Protein AF-A0A1F3BJV4-F1 (afdb_monomer)

Foldseek 3Di:
DDDDDDDDDDDDDDDPPPPPPPCPPPQDWDPDFFAKEKEAEAPQQKWKDKPNHTPGGHIDIHGLGGQADWIWIWTDDPQWDIWIDIDGSVVRGPYYHYTYTQGHPLPPPDDDTLLQLQSLLVSLVVCLVVVVLVSSLVSLVSSCVNCVLRLSSLQSNLSSCVSVVVLVSSLVSLVSSCVSCVPDPCNVVSVVSNVVSVVVVVDDDPDD

Nearest PDB structures (foldseek):
  1na0-assembly2_B  TM=8.981E-01  e=1.367E-04  unidentified
  2vyi-assembly2_B  TM=8.873E-01  e=4.953E-04  Homo sapiens
  6i57-assembly1_A  TM=8.629E-01  e=2.511E-03  Homo sapiens
  6fd7-assembly1_A  TM=8.733E-01  e=2.970E-03  Homo sapiens
  4gco-assembly1_A  TM=7.701E-01  e=3.321E-03  Caenorhabditis elegans

Mean predicted aligned error: 10.48 Å

Solvent-accessible surface area (backbone atoms only — not comparable to full-atom values): 11747 Å² total; per-residue (Å²): 133,87,83,91,89,86,82,89,84,82,92,77,81,86,79,82,78,78,77,79,74,76,78,70,71,79,77,67,63,65,95,63,81,58,39,43,25,43,36,44,42,39,56,49,79,24,38,31,24,50,75,82,46,76,75,44,56,41,71,44,77,45,76,38,64,42,37,80,45,71,48,39,41,36,36,42,42,93,69,35,47,69,32,75,52,71,48,39,21,62,78,38,53,73,37,78,47,69,43,42,47,45,51,67,91,53,62,90,86,63,85,62,55,73,76,35,19,68,57,29,14,52,51,13,42,53,29,40,77,70,67,40,30,73,57,10,29,56,31,8,47,46,4,33,76,60,24,71,83,39,36,60,8,27,42,34,28,13,50,16,27,41,78,69,66,38,49,73,58,13,42,52,27,39,52,51,18,50,65,67,36,74,82,44,92,58,41,70,60,53,51,51,52,40,52,54,56,48,56,64,66,71,62,75,73,99,66,133

Secondary structure (DSSP, 8-state):
------------------------------SSSPPEEEEEEESTTSEEEETTEEEEES-EEEE---SSSEEEEEEE-TTEE-EEEEEEHHHHTT-EEEEEPEETTS-TT----TT-HHHHHHHHHHHHHTT-HHHHHHHHHHHHHH-TT-HHHHHHHHHHHHHTT-HHHHHHHHHHHHHH-TT-TTHHHHHHHHHHHHHHHH------

Sequence (208 aa):
MQSVPRRGLLRTAALGVTCAVACAAPKETWRGAPPEVLVDVLPRIAELSVDGAPLGSGPHTVPVPDPAHVYVFRAAAPGFAPGERSANGASLAGTRLGLVLRPTGFGDARRLDLDDGAGLAAAAALLARTGHHLTALEYAERAVEVGPEVPLGHRVLGEAAHALGRRKRAIQEYSTYLQLAPDAPDRSVVQRRVEELRGDLTIPGVGQ

pLDDT: mean 85.04, std 19.36, range [31.02, 98.56]

Radius of gyration: 31.69 Å; Cα contacts (8 Å, |Δi|>4): 351; chains: 1; bounding box: 84×30×138 Å

Structure (mmCIF, N/CA/C/O backbone):
data_AF-A0A1F3BJV4-F1
#
_entry.id   AF-A0A1F3BJV4-F1
#
loop_
_atom_site.group_PDB
_atom_site.id
_atom_site.type_symbol
_atom_site.label_atom_id
_atom_site.label_alt_id
_atom_site.label_comp_id
_atom_site.label_asym_id
_atom_site.label_entity_id
_atom_site.label_seq_id
_atom_site.pdbx_PDB_ins_code
_atom_site.Cartn_x
_atom_site.Cartn_y
_atom_site.Cartn_z
_atom_site.occupancy
_atom_site.B_iso_or_equiv
_atom_site.auth_seq_id
_atom_site.auth_comp_id
_atom_site.auth_asym_id
_atom_site.auth_atom_id
_atom_site.pdbx_PDB_model_num
ATOM 1 N N . MET A 1 1 ? 58.292 -0.091 -96.593 1.00 41.91 1 MET A N 1
ATOM 2 C CA . MET A 1 1 ? 58.610 0.719 -95.394 1.00 41.91 1 MET A CA 1
ATOM 3 C C . MET A 1 1 ? 57.920 0.034 -94.213 1.00 41.91 1 MET A C 1
ATOM 5 O O . MET A 1 1 ? 56.705 0.078 -94.163 1.00 41.91 1 MET A O 1
ATOM 9 N N . GLN A 1 2 ? 58.536 -0.914 -93.485 1.00 31.48 2 GLN A N 1
ATOM 10 C CA . GLN A 1 2 ? 59.455 -0.719 -92.333 1.00 31.48 2 GLN A CA 1
ATOM 11 C C . GLN A 1 2 ? 58.983 0.447 -91.428 1.00 31.48 2 GLN A C 1
ATOM 13 O O . GLN A 1 2 ? 58.818 1.534 -91.962 1.00 31.48 2 GLN A O 1
ATOM 18 N N . SER A 1 3 ? 58.736 0.351 -90.112 1.00 31.02 3 SER A N 1
ATOM 19 C CA . SER A 1 3 ? 59.129 -0.611 -89.068 1.00 31.02 3 SER A CA 1
ATOM 20 C C . SER A 1 3 ? 58.395 -0.308 -87.725 1.00 31.02 3 SER A C 1
ATOM 22 O O . SER A 1 3 ? 58.302 0.844 -87.327 1.00 31.02 3 SER A O 1
ATOM 24 N N . VAL A 1 4 ? 57.969 -1.378 -87.024 1.00 41.06 4 VAL A N 1
ATOM 25 C CA . VAL A 1 4 ? 58.117 -1.680 -85.565 1.00 41.06 4 VAL A CA 1
ATOM 26 C C . VAL A 1 4 ? 57.263 -0.942 -84.484 1.00 41.06 4 VAL A C 1
ATOM 28 O O . VAL A 1 4 ? 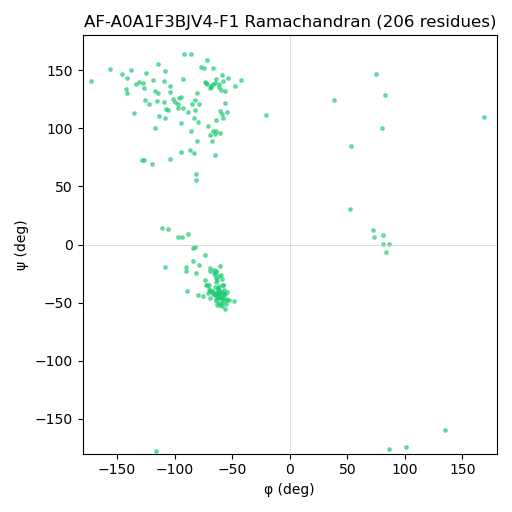56.912 0.220 -84.642 1.00 41.06 4 VAL A O 1
ATOM 31 N N . PRO A 1 5 ? 56.897 -1.639 -83.369 1.00 56.28 5 PRO A N 1
ATOM 32 C CA . PRO A 1 5 ? 55.657 -1.464 -82.596 1.00 56.28 5 PRO A CA 1
ATOM 33 C C . PRO A 1 5 ? 55.872 -0.984 -81.143 1.00 56.28 5 PRO A C 1
ATOM 35 O O . PRO A 1 5 ? 57.010 -0.858 -80.689 1.00 56.28 5 PRO A O 1
ATOM 38 N N . ARG A 1 6 ? 54.794 -0.838 -80.346 1.00 35.91 6 ARG A N 1
ATOM 39 C CA . ARG A 1 6 ? 54.892 -0.804 -78.872 1.00 35.91 6 ARG A CA 1
ATOM 40 C C . ARG A 1 6 ? 53.759 -1.534 -78.130 1.00 35.91 6 ARG A C 1
ATOM 42 O O . ARG A 1 6 ? 52.577 -1.366 -78.390 1.00 35.91 6 ARG A O 1
ATOM 49 N N . ARG A 1 7 ? 54.254 -2.360 -77.207 1.00 34.12 7 ARG A N 1
ATOM 50 C CA . ARG A 1 7 ? 53.690 -3.240 -76.175 1.00 34.12 7 ARG A CA 1
ATOM 51 C C . ARG A 1 7 ? 52.508 -2.694 -75.352 1.00 34.12 7 ARG A C 1
ATOM 53 O O . ARG A 1 7 ? 52.600 -1.592 -74.835 1.00 34.12 7 ARG A O 1
ATOM 60 N N . GLY A 1 8 ? 51.559 -3.598 -75.077 1.00 32.59 8 GLY A N 1
ATOM 61 C CA . GLY A 1 8 ? 51.240 -4.094 -73.726 1.00 32.59 8 GLY A CA 1
ATOM 62 C C . GLY A 1 8 ? 50.311 -3.261 -72.835 1.00 32.59 8 GLY A C 1
ATOM 63 O O . GLY A 1 8 ? 50.573 -2.095 -72.603 1.00 32.59 8 GLY A O 1
ATOM 64 N N . LEU A 1 9 ? 49.276 -3.910 -72.289 1.00 38.03 9 LEU A N 1
ATOM 65 C CA . LEU A 1 9 ? 48.929 -4.030 -70.855 1.00 38.03 9 LEU A CA 1
ATOM 66 C C . LEU A 1 9 ? 47.505 -4.631 -70.765 1.00 38.03 9 LEU A C 1
ATOM 68 O O . LEU A 1 9 ? 46.564 -4.117 -71.351 1.00 38.03 9 LEU A O 1
ATOM 72 N N . LEU A 1 10 ? 47.387 -5.884 -70.316 1.00 34.03 10 LEU A N 1
ATOM 73 C CA . LEU A 1 10 ? 47.071 -6.302 -68.938 1.00 34.03 10 LEU A CA 1
ATOM 74 C C . LEU A 1 10 ? 45.567 -6.231 -68.617 1.00 34.03 10 LEU A C 1
ATOM 76 O O . LEU A 1 10 ? 45.007 -5.189 -68.301 1.00 34.03 10 LEU A O 1
ATOM 80 N N . ARG A 1 11 ? 44.947 -7.417 -68.685 1.00 38.50 11 ARG A N 1
ATOM 81 C CA . ARG A 1 11 ? 43.640 -7.751 -68.115 1.00 38.50 11 ARG A CA 1
ATOM 82 C C . ARG A 1 11 ? 43.704 -7.554 -66.599 1.00 38.50 11 ARG A C 1
ATOM 84 O O . ARG A 1 11 ? 44.417 -8.298 -65.930 1.00 38.50 11 ARG A O 1
ATOM 91 N N . THR A 1 12 ? 42.955 -6.601 -66.060 1.00 42.16 12 THR A N 1
ATOM 92 C CA . THR A 1 12 ? 42.700 -6.501 -64.620 1.00 42.16 12 THR A CA 1
ATOM 93 C C . THR A 1 12 ? 41.315 -7.053 -64.310 1.00 42.16 12 THR A C 1
ATOM 95 O O . THR A 1 12 ? 40.311 -6.696 -64.923 1.00 42.16 12 THR A O 1
ATOM 98 N N . ALA A 1 13 ? 41.307 -8.013 -63.390 1.00 38.19 13 ALA A N 1
ATOM 99 C CA . ALA A 1 13 ? 40.133 -8.686 -62.872 1.00 38.19 13 ALA A CA 1
ATOM 100 C C . ALA A 1 13 ? 39.281 -7.719 -62.039 1.00 38.19 13 ALA A C 1
ATOM 102 O O . ALA A 1 13 ? 39.798 -6.982 -61.200 1.00 38.19 13 ALA A O 1
ATOM 103 N N . ALA A 1 14 ? 37.969 -7.761 -62.259 1.00 42.06 14 ALA A N 1
ATOM 104 C CA . ALA A 1 14 ? 36.986 -7.104 -61.416 1.00 42.06 14 ALA A CA 1
ATOM 105 C C . ALA A 1 14 ? 36.899 -7.842 -60.069 1.00 42.06 14 ALA A C 1
ATOM 107 O O . ALA A 1 14 ? 36.277 -8.897 -59.968 1.00 42.06 14 ALA A O 1
ATOM 108 N N . LEU A 1 15 ? 37.529 -7.288 -59.032 1.00 39.69 15 LEU A N 1
ATOM 109 C CA .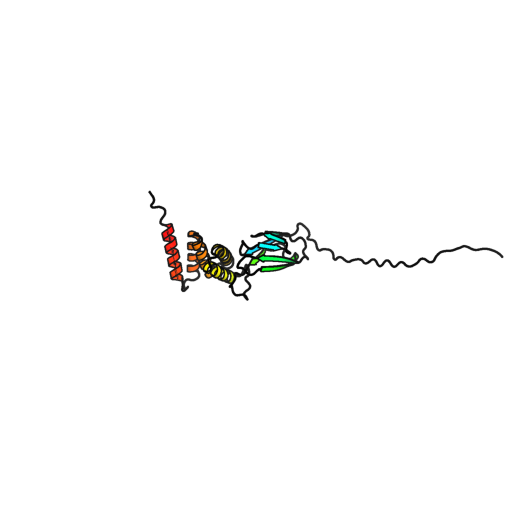 LEU A 1 15 ? 37.192 -7.602 -57.646 1.00 39.69 15 LEU A CA 1
ATOM 110 C C . LEU A 1 15 ? 36.038 -6.689 -57.232 1.00 39.69 15 LEU A C 1
ATOM 112 O O . LEU A 1 15 ? 36.230 -5.522 -56.896 1.00 39.69 15 LEU A O 1
ATOM 116 N N . GLY A 1 16 ? 34.824 -7.233 -57.297 1.00 41.09 16 GLY A N 1
ATOM 117 C CA . GLY A 1 16 ? 33.652 -6.640 -56.670 1.00 41.09 16 GLY A CA 1
ATOM 118 C C . GLY A 1 16 ? 33.814 -6.682 -55.156 1.00 41.09 16 GLY A C 1
ATOM 119 O O . GLY A 1 16 ? 33.552 -7.702 -54.526 1.00 41.09 16 GLY A O 1
ATOM 120 N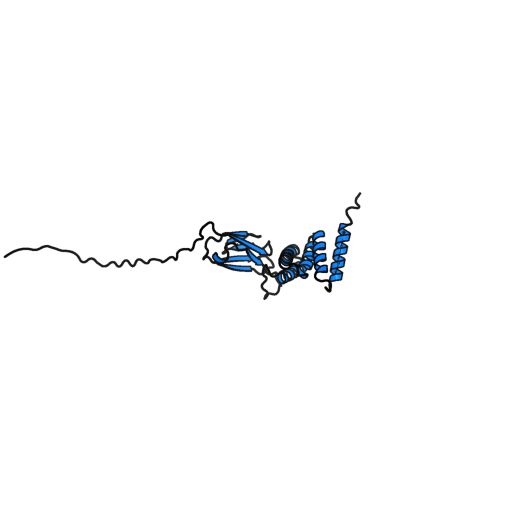 N . VAL A 1 17 ? 34.251 -5.570 -54.571 1.00 45.75 17 VAL A N 1
ATOM 121 C CA . VAL A 1 17 ? 34.122 -5.331 -53.134 1.00 45.75 17 VAL A CA 1
ATOM 122 C C . VAL A 1 17 ? 32.694 -4.847 -52.904 1.00 45.75 17 VAL A C 1
ATOM 124 O O . VAL A 1 17 ? 32.402 -3.655 -52.973 1.00 45.75 17 VAL A O 1
ATOM 127 N N . THR A 1 18 ? 31.769 -5.777 -52.673 1.00 45.34 18 THR A N 1
ATOM 128 C CA . THR A 1 18 ? 30.481 -5.441 -52.063 1.00 45.34 18 THR A CA 1
ATOM 129 C C . THR A 1 18 ? 30.753 -5.059 -50.617 1.00 45.34 18 THR A C 1
ATOM 131 O O . THR A 1 18 ? 30.867 -5.911 -49.738 1.00 45.34 18 THR A O 1
ATOM 134 N N . CYS A 1 19 ? 30.919 -3.759 -50.393 1.00 35.72 19 CYS A N 1
ATOM 135 C CA . CYS A 1 19 ? 30.940 -3.165 -49.070 1.00 35.72 19 CYS A CA 1
ATOM 136 C C . CYS A 1 19 ? 29.546 -3.378 -48.464 1.00 35.72 19 CYS A C 1
ATOM 138 O O . CYS A 1 19 ? 28.600 -2.666 -48.800 1.00 35.72 19 CYS A O 1
ATOM 140 N N . ALA A 1 20 ? 29.393 -4.411 -47.635 1.00 44.31 20 ALA A N 1
ATOM 141 C CA . ALA A 1 20 ? 28.226 -4.557 -46.784 1.00 44.31 20 ALA A CA 1
ATOM 142 C C . ALA A 1 20 ? 28.289 -3.429 -45.750 1.00 44.31 20 ALA A C 1
ATOM 144 O O . ALA A 1 20 ? 28.895 -3.567 -44.689 1.00 44.31 20 ALA A O 1
ATOM 145 N N . VAL A 1 21 ? 27.712 -2.277 -46.094 1.00 47.53 21 VAL A N 1
ATOM 146 C CA . VAL A 1 21 ? 27.399 -1.239 -45.119 1.00 47.53 21 VAL A CA 1
ATOM 147 C C . VAL A 1 21 ? 26.348 -1.858 -44.212 1.00 47.53 21 VAL A C 1
ATOM 149 O O . VAL A 1 21 ? 25.164 -1.901 -44.538 1.00 47.53 21 VAL A O 1
ATOM 152 N N . ALA A 1 22 ? 26.799 -2.421 -43.095 1.00 43.16 22 ALA A N 1
ATOM 153 C CA . ALA A 1 22 ? 25.932 -2.694 -41.972 1.00 43.16 22 ALA A CA 1
ATOM 154 C C . ALA A 1 22 ? 25.382 -1.334 -41.534 1.00 43.16 22 ALA A C 1
ATOM 156 O O . ALA A 1 22 ? 26.049 -0.579 -40.828 1.00 43.16 22 ALA A O 1
ATOM 157 N N . CYS A 1 23 ? 24.189 -0.992 -42.020 1.00 37.22 23 CYS A N 1
ATOM 158 C CA . CYS A 1 23 ? 23.388 0.100 -41.494 1.00 37.22 23 CYS A CA 1
ATOM 159 C C . CYS A 1 23 ? 22.998 -0.273 -40.060 1.00 37.22 23 CYS A C 1
ATOM 161 O O . CYS A 1 23 ? 21.885 -0.722 -39.802 1.00 37.22 23 CYS A O 1
ATOM 163 N N . ALA A 1 24 ? 23.931 -0.137 -39.119 1.00 48.53 24 ALA A N 1
ATOM 164 C CA . ALA A 1 24 ? 23.573 0.015 -37.727 1.00 48.53 24 ALA A CA 1
ATOM 165 C C . ALA A 1 24 ? 22.811 1.340 -37.660 1.00 48.53 24 ALA A C 1
ATOM 167 O O . ALA A 1 24 ? 23.397 2.403 -37.873 1.00 48.53 24 ALA A O 1
ATOM 168 N N . ALA A 1 25 ? 21.491 1.261 -37.477 1.00 51.03 25 ALA A N 1
ATOM 169 C CA . ALA A 1 25 ? 20.671 2.436 -37.231 1.00 51.03 25 ALA A CA 1
ATOM 170 C C . ALA A 1 25 ? 21.352 3.276 -36.134 1.00 51.03 25 ALA A C 1
ATOM 172 O O . ALA A 1 25 ? 21.878 2.694 -35.177 1.00 51.03 25 ALA A O 1
ATOM 173 N N . PRO A 1 26 ? 21.420 4.611 -36.280 1.00 52.34 26 PRO A N 1
ATOM 174 C CA . PRO A 1 26 ? 22.042 5.444 -35.265 1.00 52.34 26 PRO A CA 1
ATOM 175 C C . PRO A 1 26 ? 21.332 5.163 -33.941 1.00 52.34 26 PRO A C 1
ATOM 177 O O . PRO A 1 26 ? 20.112 5.289 -33.865 1.00 52.34 26 PRO A O 1
ATOM 180 N N . LYS A 1 27 ? 22.088 4.727 -32.924 1.00 59.44 27 LYS A N 1
ATOM 181 C CA . LYS A 1 27 ? 21.557 4.604 -31.566 1.00 59.44 27 LYS A CA 1
ATOM 182 C C . LYS A 1 27 ? 21.062 5.993 -31.193 1.00 59.44 27 LYS A C 1
ATOM 184 O O . LYS A 1 27 ? 21.872 6.912 -31.083 1.00 59.44 27 LYS A O 1
ATOM 189 N N . GLU A 1 28 ? 19.750 6.170 -31.113 1.00 61.91 28 GLU A N 1
ATOM 190 C CA . GLU A 1 28 ? 19.178 7.411 -30.617 1.00 61.91 28 GLU A CA 1
ATOM 191 C C . GLU A 1 28 ? 19.708 7.590 -29.198 1.00 61.91 28 GLU A C 1
ATOM 193 O O . GLU A 1 28 ? 19.451 6.778 -28.322 1.00 61.91 28 GLU A O 1
ATOM 198 N N . THR A 1 29 ? 20.543 8.598 -28.986 1.00 70.50 29 THR A N 1
ATOM 199 C CA . THR A 1 29 ? 21.100 8.911 -27.671 1.00 70.50 29 THR A CA 1
ATOM 200 C C . THR A 1 29 ? 20.465 10.193 -27.170 1.00 70.50 29 THR A C 1
ATOM 202 O O . THR A 1 29 ? 20.280 11.141 -27.941 1.00 70.50 29 THR A O 1
ATOM 205 N N . TRP A 1 30 ? 20.167 10.254 -25.874 1.00 74.62 30 TRP A N 1
ATOM 206 C CA . TRP A 1 30 ? 19.679 11.474 -25.237 1.00 74.62 30 TRP A CA 1
ATOM 207 C C . TRP A 1 30 ? 20.617 12.661 -25.490 1.00 74.62 30 TRP A C 1
ATOM 209 O O . TRP A 1 30 ? 21.842 12.523 -25.497 1.00 74.62 30 TRP A O 1
ATOM 219 N N . ARG A 1 31 ? 20.049 13.859 -25.668 1.00 75.75 31 ARG A N 1
ATOM 220 C CA . ARG A 1 31 ? 20.832 15.103 -25.712 1.00 75.75 31 ARG A CA 1
ATOM 221 C C . ARG A 1 31 ? 21.101 15.576 -24.280 1.00 75.75 31 ARG A C 1
ATOM 223 O O . ARG A 1 31 ? 20.413 16.467 -23.799 1.00 75.75 31 ARG A O 1
ATOM 230 N N . GLY A 1 32 ? 22.068 14.968 -23.594 1.00 78.75 32 GLY A N 1
ATOM 231 C CA . GLY A 1 32 ? 22.465 15.359 -22.234 1.00 78.75 32 GLY A CA 1
ATOM 232 C C . GLY A 1 32 ? 22.640 14.177 -21.284 1.00 7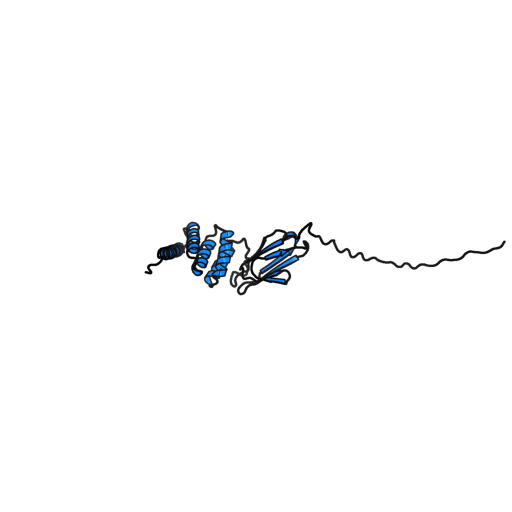8.75 32 GLY A C 1
ATOM 233 O O . GLY A 1 32 ? 22.842 13.048 -21.728 1.00 78.75 32 GLY A O 1
ATOM 234 N N . ALA A 1 33 ? 22.586 14.449 -19.976 1.00 77.81 33 ALA A N 1
ATOM 235 C CA . ALA A 1 33 ? 22.593 13.397 -18.963 1.00 77.81 33 ALA A CA 1
ATOM 236 C C . ALA A 1 33 ? 21.411 12.435 -19.196 1.00 77.81 33 ALA A C 1
ATOM 238 O O . ALA A 1 33 ? 20.326 12.895 -19.570 1.00 77.81 33 ALA A O 1
ATOM 239 N N . PRO A 1 34 ? 21.612 11.119 -19.012 1.00 80.00 34 PRO A N 1
ATOM 240 C CA . PRO A 1 34 ? 20.542 10.154 -19.201 1.00 80.00 34 PRO A CA 1
ATOM 241 C C . PRO A 1 34 ? 19.409 10.458 -18.212 1.00 80.00 34 PRO A C 1
ATOM 243 O O . PRO A 1 34 ? 19.686 10.738 -17.044 1.00 80.00 34 PRO A O 1
ATOM 246 N N . PRO A 1 35 ? 18.145 10.433 -18.658 1.00 87.06 35 PRO A N 1
ATOM 247 C CA . PRO A 1 35 ? 17.028 10.641 -17.766 1.00 87.06 35 PRO A CA 1
ATOM 248 C C . PRO A 1 35 ? 16.931 9.482 -16.781 1.00 87.06 35 PRO A C 1
ATOM 250 O O . PRO A 1 35 ? 17.307 8.341 -17.068 1.00 87.06 35 PRO A O 1
ATOM 253 N N . GLU A 1 36 ? 16.387 9.795 -15.619 1.00 89.94 36 GLU A N 1
ATOM 254 C CA . GLU A 1 36 ? 16.163 8.836 -14.554 1.00 89.94 36 GLU A CA 1
ATOM 255 C C . GLU A 1 36 ? 14.665 8.550 -14.424 1.00 89.94 36 GLU A C 1
ATOM 257 O O . GLU A 1 36 ? 13.821 9.410 -14.704 1.00 89.94 36 GLU A O 1
ATOM 262 N N . VAL A 1 37 ? 14.341 7.328 -14.007 1.00 93.25 37 VAL A N 1
ATOM 263 C CA . VAL A 1 37 ? 12.994 6.921 -13.605 1.00 93.25 37 VAL A CA 1
ATOM 264 C C . VAL A 1 37 ? 13.011 6.581 -12.120 1.00 93.25 37 VAL A C 1
ATOM 266 O O . VAL A 1 37 ? 13.865 5.820 -11.662 1.00 93.25 37 VAL A O 1
ATOM 269 N N . LEU A 1 38 ? 12.066 7.137 -11.361 1.00 92.19 38 LEU A N 1
ATOM 270 C CA . LEU A 1 38 ? 11.838 6.720 -9.979 1.00 92.19 38 LEU A CA 1
ATOM 271 C C . LEU A 1 38 ? 10.916 5.503 -9.990 1.00 92.19 38 LEU A C 1
ATOM 273 O O . LEU A 1 38 ? 9.792 5.586 -10.483 1.00 92.19 38 LEU A O 1
ATOM 277 N N . VAL A 1 39 ? 11.380 4.386 -9.445 1.00 93.50 39 VAL A N 1
ATOM 278 C CA . VAL A 1 39 ? 10.610 3.148 -9.345 1.00 93.50 39 VAL A CA 1
ATOM 279 C C . VAL A 1 39 ? 10.174 2.952 -7.903 1.00 93.50 39 VAL A C 1
ATOM 281 O O . VAL A 1 39 ? 11.007 2.748 -7.021 1.00 93.50 39 VAL A O 1
ATOM 284 N N . ASP A 1 40 ? 8.865 2.974 -7.672 1.00 92.31 40 ASP A N 1
ATOM 285 C CA . ASP A 1 40 ? 8.270 2.634 -6.386 1.00 92.31 40 ASP A CA 1
ATOM 286 C C . ASP A 1 40 ? 7.642 1.256 -6.439 1.00 92.31 40 ASP A C 1
ATOM 288 O O . ASP A 1 40 ? 6.837 0.939 -7.322 1.00 92.31 40 ASP A O 1
ATOM 292 N N . VAL A 1 41 ? 7.983 0.457 -5.437 1.00 94.81 41 VAL A N 1
ATOM 293 C CA . VAL A 1 41 ? 7.481 -0.899 -5.289 1.00 94.81 41 VAL A CA 1
ATOM 294 C C . VAL A 1 41 ? 6.678 -1.002 -4.001 1.00 94.81 41 VAL A C 1
ATOM 296 O O . VAL A 1 41 ? 7.115 -0.559 -2.937 1.00 94.81 41 VAL A O 1
ATOM 299 N N . LEU A 1 42 ? 5.489 -1.588 -4.107 1.00 94.56 42 LEU A N 1
ATOM 300 C CA . LEU A 1 42 ? 4.594 -1.845 -2.989 1.00 94.56 42 LEU A CA 1
ATOM 301 C C . LEU A 1 42 ? 4.300 -3.357 -2.934 1.00 94.56 42 LEU A C 1
ATOM 303 O O . LEU A 1 42 ? 3.770 -3.895 -3.902 1.00 94.56 42 LEU A O 1
ATOM 307 N N . PRO A 1 43 ? 4.606 -4.074 -1.838 1.00 95.81 43 PRO A N 1
ATOM 308 C CA . PRO A 1 43 ? 5.170 -3.567 -0.587 1.00 95.81 43 PRO A CA 1
ATOM 309 C C . PRO A 1 43 ? 6.637 -3.143 -0.714 1.00 95.81 43 PRO A C 1
ATOM 311 O O . PRO A 1 43 ? 7.352 -3.641 -1.579 1.00 95.81 43 PRO A O 1
ATOM 314 N N . ARG A 1 44 ? 7.115 -2.294 0.204 1.00 93.81 44 ARG A N 1
ATOM 315 C CA . ARG A 1 44 ? 8.506 -1.797 0.187 1.00 93.81 44 ARG A CA 1
ATOM 316 C C . ARG A 1 44 ? 9.549 -2.890 0.400 1.00 93.81 44 ARG A C 1
ATOM 318 O O . ARG A 1 44 ? 10.691 -2.720 -0.003 1.00 93.81 44 ARG A O 1
ATOM 325 N N . ILE A 1 45 ? 9.157 -4.005 1.014 1.00 93.50 45 ILE A N 1
ATOM 326 C CA . ILE A 1 45 ? 10.016 -5.183 1.211 1.00 93.50 45 ILE A CA 1
ATOM 327 C C . ILE A 1 45 ? 10.251 -5.988 -0.074 1.00 93.50 45 ILE A C 1
ATOM 329 O O . ILE A 1 45 ? 11.013 -6.947 -0.048 1.00 93.50 45 ILE A O 1
ATOM 333 N N . ALA A 1 46 ? 9.546 -5.677 -1.163 1.00 95.88 46 ALA A N 1
ATOM 334 C CA . ALA A 1 46 ? 9.697 -6.410 -2.407 1.00 95.88 46 ALA A CA 1
ATOM 335 C C . ALA A 1 46 ? 11.058 -6.130 -3.044 1.00 95.88 46 ALA A C 1
ATOM 337 O O . ALA A 1 46 ? 11.479 -4.981 -3.153 1.00 95.88 46 ALA A O 1
ATOM 338 N N . GLU A 1 47 ? 11.712 -7.194 -3.492 1.00 96.69 47 GLU A N 1
ATOM 339 C CA . GLU A 1 47 ? 12.995 -7.132 -4.179 1.00 96.69 47 GLU A CA 1
ATOM 340 C C . GLU A 1 47 ? 12.773 -6.725 -5.635 1.00 96.69 47 GLU A C 1
ATOM 342 O O . GLU A 1 47 ? 12.049 -7.406 -6.371 1.00 96.69 47 GLU A O 1
ATOM 347 N N . LEU A 1 48 ? 13.388 -5.613 -6.040 1.00 97.00 48 LEU A N 1
ATOM 348 C CA . LEU A 1 48 ? 13.340 -5.085 -7.397 1.00 97.00 48 LEU A CA 1
ATOM 349 C C . LEU A 1 48 ? 14.518 -5.609 -8.221 1.00 97.00 48 LEU A C 1
ATOM 351 O O . LEU A 1 48 ? 15.656 -5.686 -7.755 1.00 97.00 48 LEU A O 1
ATOM 355 N N . SER A 1 49 ? 14.257 -5.899 -9.490 1.00 96.50 49 SER A N 1
ATOM 356 C CA . SER A 1 49 ? 15.281 -6.133 -10.503 1.00 96.50 49 SER A CA 1
ATOM 357 C C . SER A 1 49 ? 14.916 -5.455 -11.819 1.00 96.50 49 SER A C 1
ATOM 359 O O . SER A 1 49 ? 13.735 -5.300 -12.141 1.00 96.50 49 SER A O 1
ATOM 361 N N . VAL A 1 50 ? 15.937 -5.057 -12.576 1.00 96.19 50 VAL A N 1
ATOM 362 C CA . VAL A 1 50 ? 15.805 -4.457 -13.909 1.00 96.19 50 VAL A CA 1
ATOM 363 C C . VAL A 1 50 ? 16.654 -5.258 -14.878 1.00 96.19 50 VAL A C 1
ATOM 365 O O . VAL A 1 50 ? 17.833 -5.485 -14.621 1.00 96.19 50 VAL A O 1
ATOM 368 N N . ASP A 1 51 ? 16.041 -5.753 -15.951 1.00 95.44 51 ASP A N 1
ATOM 369 C CA . ASP A 1 51 ? 16.685 -6.626 -16.944 1.00 95.44 51 ASP A CA 1
ATOM 370 C C . ASP A 1 51 ? 17.379 -7.851 -16.315 1.00 95.44 51 ASP A C 1
ATOM 372 O O . ASP A 1 51 ? 18.386 -8.362 -16.800 1.00 95.44 51 ASP A O 1
ATOM 376 N N . GLY A 1 52 ? 16.829 -8.328 -15.193 1.00 92.94 52 GLY A N 1
ATOM 377 C CA . GLY A 1 52 ? 17.363 -9.445 -14.413 1.00 92.94 52 GLY A CA 1
ATOM 378 C C . GLY A 1 52 ? 18.475 -9.079 -13.424 1.00 92.94 52 GLY A C 1
ATOM 379 O O . GLY A 1 52 ? 18.846 -9.929 -12.617 1.00 92.94 52 GLY A O 1
ATOM 380 N N . ALA A 1 53 ? 18.978 -7.841 -13.423 1.00 94.50 53 ALA A N 1
ATOM 381 C CA . ALA A 1 53 ? 19.935 -7.368 -12.426 1.00 94.50 53 ALA A CA 1
ATOM 382 C C . ALA A 1 53 ? 19.202 -6.920 -11.144 1.00 94.50 53 ALA A C 1
ATOM 384 O O . ALA A 1 53 ? 18.306 -6.076 -11.231 1.00 94.50 53 ALA A O 1
ATOM 385 N N . PRO A 1 54 ? 19.539 -7.460 -9.957 1.00 95.12 54 PRO A N 1
ATOM 386 C CA . PRO A 1 54 ? 18.894 -7.073 -8.706 1.00 95.12 54 PRO A CA 1
ATOM 387 C C . PRO A 1 54 ? 19.322 -5.666 -8.269 1.00 95.12 54 PRO A C 1
ATOM 389 O O . PRO A 1 54 ? 20.503 -5.326 -8.327 1.00 95.12 54 PRO A O 1
ATOM 392 N N . LEU A 1 55 ? 18.361 -4.871 -7.797 1.00 93.81 55 LEU A N 1
ATOM 393 C CA . LEU A 1 55 ? 18.578 -3.538 -7.222 1.00 93.81 55 LEU A CA 1
ATOM 394 C C . LEU A 1 55 ? 18.364 -3.507 -5.702 1.00 93.81 55 LEU A C 1
ATOM 396 O O . LEU A 1 55 ? 18.876 -2.615 -5.031 1.00 93.81 55 LEU A O 1
ATOM 400 N N . GLY A 1 56 ? 17.662 -4.498 -5.148 1.00 91.88 56 GLY A N 1
ATOM 401 C CA . GLY A 1 56 ? 17.305 -4.556 -3.731 1.00 91.88 56 GLY A CA 1
ATOM 402 C C . GLY A 1 56 ? 15.859 -4.129 -3.476 1.00 91.88 56 GLY A C 1
ATOM 403 O O . GLY A 1 56 ? 15.095 -3.865 -4.406 1.00 91.88 56 GLY A O 1
ATOM 404 N N . SER A 1 57 ? 15.483 -4.029 -2.204 1.00 90.75 57 SER A N 1
ATOM 405 C CA . SER A 1 57 ? 14.165 -3.553 -1.773 1.00 90.75 57 SER A CA 1
ATOM 406 C C . SER A 1 57 ? 14.085 -2.027 -1.649 1.00 90.75 57 SER A C 1
ATOM 408 O O . SER A 1 57 ? 15.100 -1.329 -1.607 1.00 90.75 57 SER A O 1
ATOM 410 N N . GLY A 1 58 ? 12.858 -1.503 -1.597 1.00 85.31 58 GLY A N 1
ATOM 411 C CA . GLY A 1 58 ? 12.575 -0.071 -1.498 1.00 85.31 58 GLY A CA 1
ATOM 412 C C . GLY A 1 58 ? 12.527 0.669 -2.844 1.00 85.31 58 GLY A C 1
ATOM 413 O O . GLY A 1 58 ? 12.576 0.047 -3.905 1.00 85.31 58 GLY A O 1
ATOM 414 N N . PRO A 1 59 ? 12.358 2.003 -2.810 1.00 87.62 59 PRO A N 1
ATOM 415 C CA . PRO A 1 59 ? 12.336 2.823 -4.013 1.00 87.62 59 PRO A CA 1
ATOM 416 C C . PRO A 1 59 ? 13.741 2.973 -4.604 1.00 87.62 59 PRO A C 1
ATOM 418 O O . PRO A 1 59 ? 14.706 3.192 -3.871 1.00 87.62 59 PRO A O 1
ATOM 421 N N . HIS A 1 60 ? 13.842 2.917 -5.932 1.00 92.88 60 HIS A N 1
ATOM 422 C CA . HIS A 1 60 ? 15.109 3.041 -6.657 1.00 92.88 60 HIS A CA 1
ATOM 423 C C . HIS A 1 60 ? 15.003 4.055 -7.783 1.00 92.88 60 HIS A C 1
ATOM 425 O O . HIS A 1 60 ? 14.018 4.083 -8.518 1.00 92.88 60 HIS A O 1
ATOM 431 N N . THR A 1 61 ? 16.054 4.848 -7.957 1.00 92.81 61 THR A N 1
ATOM 432 C CA . THR A 1 61 ? 16.226 5.687 -9.141 1.00 92.81 61 THR A CA 1
ATOM 433 C C . THR A 1 61 ? 17.040 4.910 -10.165 1.00 92.81 61 THR A C 1
ATOM 435 O O . THR A 1 61 ? 18.182 4.539 -9.898 1.00 92.81 61 THR A O 1
ATOM 438 N N . VAL A 1 62 ? 16.452 4.637 -11.328 1.00 91.94 62 VAL A N 1
ATOM 439 C CA . VAL A 1 62 ? 17.083 3.837 -12.383 1.00 91.94 62 VAL A CA 1
ATOM 440 C C . VAL A 1 62 ? 17.449 4.750 -13.555 1.00 91.94 62 VAL A C 1
ATOM 442 O O . VAL A 1 62 ? 16.566 5.419 -14.096 1.00 91.94 62 VAL A O 1
ATOM 445 N N . PRO A 1 63 ? 18.726 4.808 -13.971 1.00 91.38 63 PRO A N 1
ATOM 446 C CA . PRO A 1 63 ? 19.117 5.561 -15.153 1.00 91.38 63 PRO A CA 1
ATOM 447 C C . PRO A 1 63 ? 18.652 4.840 -16.420 1.00 91.38 63 PRO A C 1
ATOM 449 O O . PRO A 1 63 ? 18.786 3.622 -16.547 1.00 91.38 63 PRO A O 1
ATOM 452 N N . VAL A 1 64 ? 18.158 5.607 -17.388 1.00 91.69 64 VAL A N 1
ATOM 453 C CA . VAL A 1 64 ? 17.579 5.094 -18.635 1.00 91.69 64 VAL A CA 1
ATOM 454 C C . VAL A 1 64 ? 18.379 5.629 -19.834 1.00 91.69 64 VAL A C 1
ATOM 456 O O . VAL A 1 64 ? 17.908 6.503 -20.564 1.00 91.69 64 VAL A O 1
ATOM 459 N N . PRO A 1 65 ? 19.636 5.183 -20.034 1.00 89.31 65 PRO A N 1
ATOM 460 C CA . PRO A 1 65 ? 20.535 5.769 -21.029 1.00 89.31 65 PRO A CA 1
ATOM 461 C C . PRO A 1 65 ? 20.146 5.512 -22.486 1.00 89.31 65 PRO A C 1
ATOM 463 O O . PRO A 1 65 ? 20.567 6.279 -23.351 1.00 89.31 65 PRO A O 1
ATOM 466 N N . ASP A 1 66 ? 19.369 4.465 -22.766 1.00 90.50 66 ASP A N 1
ATOM 467 C CA . ASP A 1 66 ? 18.967 4.100 -24.123 1.00 90.50 66 ASP A CA 1
ATOM 468 C C . ASP A 1 66 ? 17.444 4.285 -24.292 1.00 90.50 66 ASP A C 1
ATOM 470 O O . ASP A 1 66 ? 16.669 3.535 -23.697 1.00 90.50 66 ASP A O 1
ATOM 474 N N . PRO A 1 67 ? 16.980 5.273 -25.081 1.00 88.50 67 PRO A N 1
ATOM 475 C CA . PRO A 1 67 ? 15.556 5.508 -25.310 1.00 88.50 67 PRO A CA 1
ATOM 476 C C . PRO A 1 67 ? 14.859 4.364 -26.062 1.00 88.50 67 PRO A C 1
ATOM 478 O O . PRO A 1 67 ? 13.647 4.190 -25.903 1.00 88.50 67 PRO A O 1
ATOM 481 N N . ALA A 1 68 ? 15.592 3.587 -26.864 1.00 90.44 68 ALA A N 1
ATOM 482 C CA . ALA A 1 68 ? 15.050 2.484 -27.650 1.00 90.44 68 ALA A CA 1
ATOM 483 C C . ALA A 1 68 ? 15.064 1.149 -26.888 1.00 90.44 68 ALA A C 1
ATOM 485 O O . ALA A 1 68 ? 14.323 0.232 -27.251 1.00 90.44 68 ALA A O 1
ATOM 486 N N . HIS A 1 69 ? 15.872 1.032 -25.829 1.00 92.94 69 HIS A N 1
ATOM 487 C CA . HIS A 1 69 ? 15.926 -0.176 -25.006 1.00 92.94 69 HIS A CA 1
ATOM 488 C C . HIS A 1 69 ? 14.613 -0.396 -24.254 1.00 92.94 69 HIS A C 1
ATOM 490 O O . HIS A 1 69 ? 14.017 0.540 -23.716 1.00 92.94 69 HIS A O 1
ATOM 496 N N . VAL A 1 70 ? 14.161 -1.650 -24.218 1.00 95.06 70 VAL A N 1
ATOM 497 C CA . VAL A 1 70 ? 12.986 -2.063 -23.448 1.00 95.06 70 VAL A CA 1
ATOM 498 C C . VAL A 1 70 ? 13.468 -2.570 -22.101 1.00 95.06 70 VAL A C 1
ATOM 500 O O . VAL A 1 70 ? 13.980 -3.681 -22.001 1.00 95.06 70 VAL A O 1
ATOM 503 N N . TYR A 1 71 ? 13.273 -1.751 -21.075 1.00 94.94 71 TYR A N 1
ATOM 504 C CA . TYR A 1 71 ? 13.615 -2.090 -19.702 1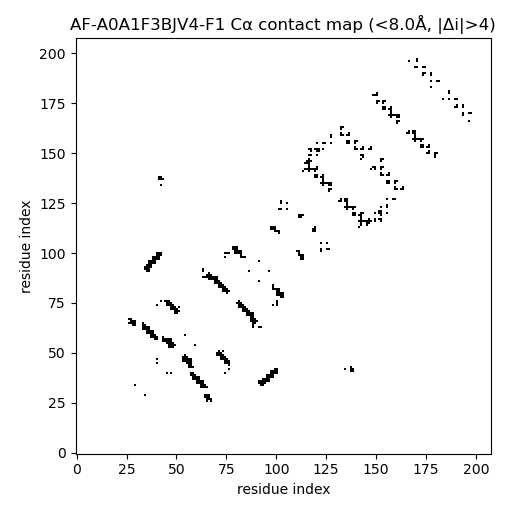.00 94.94 71 TYR A CA 1
ATOM 505 C C . TYR A 1 71 ? 12.510 -2.959 -19.109 1.00 94.94 71 TYR A C 1
ATOM 507 O O . TYR A 1 71 ? 11.328 -2.605 -19.191 1.00 94.94 71 TYR A O 1
ATOM 515 N N . VAL A 1 72 ? 12.884 -4.083 -18.503 1.00 96.50 72 VAL A N 1
ATOM 516 C CA . VAL A 1 72 ? 11.965 -5.006 -17.828 1.00 96.50 72 VAL A CA 1
ATOM 517 C C . VAL A 1 72 ? 12.162 -4.900 -16.323 1.00 96.50 72 VAL A C 1
ATOM 519 O O . VAL A 1 72 ? 13.158 -5.374 -15.780 1.00 96.50 72 VAL A O 1
ATOM 522 N N . PHE A 1 73 ? 11.188 -4.307 -15.641 1.00 96.00 73 PHE A N 1
ATOM 523 C CA . PHE A 1 73 ? 11.170 -4.172 -14.190 1.00 96.00 73 PHE A CA 1
ATOM 524 C C . PHE A 1 73 ? 10.386 -5.329 -13.584 1.00 96.00 73 PHE A C 1
ATOM 526 O O . PHE A 1 73 ? 9.233 -5.563 -13.953 1.00 96.00 73 PHE A O 1
ATOM 533 N N . ARG A 1 74 ? 10.996 -6.036 -12.635 1.00 96.31 74 ARG A N 1
ATOM 534 C CA . ARG A 1 74 ? 10.382 -7.152 -11.913 1.00 96.31 74 ARG A CA 1
ATOM 535 C C . ARG A 1 74 ? 10.486 -6.935 -10.421 1.00 96.31 74 ARG A C 1
ATOM 537 O O . ARG A 1 74 ? 11.564 -6.621 -9.927 1.00 96.31 74 ARG A O 1
ATOM 544 N N . ALA A 1 75 ? 9.389 -7.171 -9.719 1.00 96.38 75 ALA A N 1
ATOM 545 C CA . ALA A 1 75 ? 9.339 -7.128 -8.269 1.00 96.38 75 ALA A C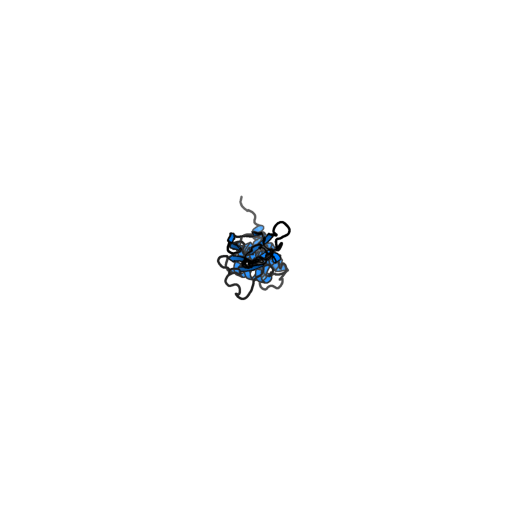A 1
ATOM 546 C C . ALA A 1 75 ? 8.746 -8.422 -7.708 1.00 96.38 75 ALA A C 1
ATOM 548 O O . ALA A 1 75 ? 7.762 -8.950 -8.235 1.00 96.38 75 ALA A O 1
ATOM 549 N N . ALA A 1 76 ? 9.334 -8.924 -6.625 1.00 96.06 76 ALA A N 1
ATOM 550 C CA . ALA A 1 76 ? 8.856 -10.121 -5.946 1.00 96.06 76 ALA A CA 1
ATOM 551 C C . ALA A 1 76 ? 8.975 -9.990 -4.424 1.00 96.06 76 ALA A C 1
ATOM 553 O O . ALA A 1 76 ? 9.940 -9.437 -3.903 1.00 96.06 76 ALA A O 1
ATOM 554 N N . ALA A 1 77 ? 7.993 -10.538 -3.711 1.00 95.81 77 ALA A N 1
ATOM 555 C CA . ALA A 1 77 ? 7.997 -10.638 -2.257 1.00 95.81 77 ALA A CA 1
ATOM 556 C C . ALA A 1 77 ? 7.295 -11.936 -1.820 1.00 95.81 77 ALA A C 1
ATOM 558 O O . ALA A 1 77 ? 6.322 -12.344 -2.465 1.00 95.81 77 ALA A O 1
ATOM 559 N N . PRO A 1 78 ? 7.726 -12.581 -0.720 1.00 93.94 78 PRO A N 1
ATOM 560 C CA . PRO A 1 78 ? 7.020 -13.732 -0.166 1.00 93.94 78 PRO A CA 1
ATOM 561 C C . PRO A 1 78 ? 5.558 -13.402 0.154 1.00 93.94 78 PRO A C 1
ATOM 563 O O . PRO A 1 78 ? 5.270 -12.394 0.793 1.00 93.94 78 PRO A O 1
ATOM 566 N N . GLY A 1 79 ? 4.632 -14.261 -0.276 1.00 93.12 79 GLY A N 1
ATOM 567 C CA . GLY A 1 79 ? 3.196 -14.052 -0.067 1.00 93.12 79 GLY A CA 1
ATOM 568 C C . GLY A 1 79 ? 2.534 -13.103 -1.070 1.00 93.12 79 GLY A C 1
ATOM 569 O O . GLY A 1 79 ? 1.347 -12.809 -0.912 1.00 93.12 79 GLY A O 1
ATOM 570 N N . PHE A 1 80 ? 3.237 -12.678 -2.123 1.00 95.00 80 PHE A N 1
ATOM 571 C CA . PHE A 1 80 ? 2.691 -11.845 -3.194 1.00 95.00 80 PHE A CA 1
ATOM 572 C C . PHE A 1 80 ? 2.905 -12.484 -4.569 1.00 95.00 80 PHE A C 1
ATOM 574 O O . PHE A 1 80 ? 3.914 -13.147 -4.812 1.00 95.00 80 PHE A O 1
ATOM 581 N N . ALA A 1 81 ? 1.972 -12.251 -5.492 1.00 93.06 81 ALA A N 1
ATOM 5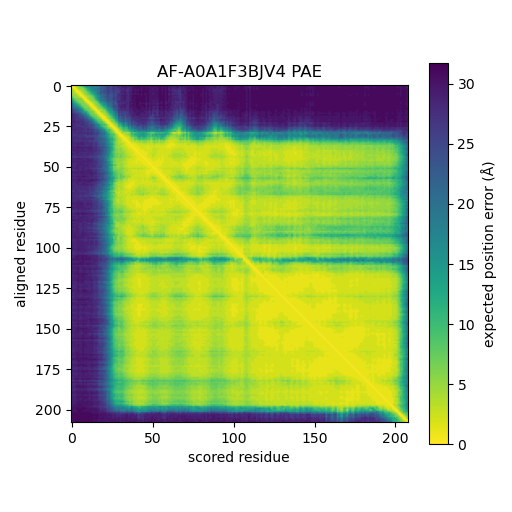82 C CA . ALA A 1 81 ? 2.193 -12.545 -6.901 1.00 93.06 81 ALA A CA 1
ATOM 583 C C . ALA A 1 81 ? 3.262 -11.584 -7.461 1.00 93.06 81 ALA A C 1
ATOM 585 O O . ALA A 1 81 ? 3.200 -10.385 -7.162 1.00 93.06 81 ALA A O 1
ATOM 586 N N . PRO A 1 82 ? 4.225 -12.081 -8.261 1.00 91.50 82 PRO A N 1
ATOM 587 C CA . PRO A 1 82 ? 5.269 -11.243 -8.832 1.00 91.50 82 PRO A CA 1
ATOM 588 C C . PRO A 1 82 ? 4.669 -10.210 -9.787 1.00 91.50 82 PRO A C 1
ATOM 590 O O . PRO A 1 82 ? 3.719 -10.491 -10.521 1.00 91.50 82 PRO A O 1
ATOM 593 N N . GLY A 1 83 ? 5.240 -9.012 -9.766 1.00 90.75 83 GLY A N 1
ATOM 594 C CA . GLY A 1 83 ? 4.882 -7.916 -10.653 1.00 90.75 83 GLY A CA 1
ATOM 595 C C . GLY A 1 83 ? 5.942 -7.763 -11.731 1.00 90.75 83 GLY A C 1
ATOM 596 O O . GLY A 1 83 ? 7.134 -7.795 -11.433 1.00 90.75 83 GLY A O 1
ATOM 597 N N . GLU A 1 84 ? 5.514 -7.576 -12.974 1.00 92.75 84 GLU A N 1
ATOM 598 C CA . GLU A 1 84 ? 6.398 -7.263 -14.093 1.00 92.75 84 GLU A CA 1
ATOM 599 C C . GLU A 1 84 ? 5.814 -6.104 -14.895 1.00 92.75 84 GLU A C 1
ATOM 601 O O . GLU A 1 84 ? 4.608 -6.049 -15.150 1.00 92.75 84 GLU A O 1
ATOM 606 N N . ARG A 1 85 ? 6.678 -5.178 -15.305 1.00 91.81 85 ARG A N 1
ATOM 607 C CA . ARG A 1 85 ? 6.327 -4.114 -16.239 1.00 91.81 85 ARG A CA 1
ATOM 608 C C . ARG A 1 85 ? 7.491 -3.867 -17.180 1.00 91.81 85 ARG A C 1
ATOM 610 O O . ARG A 1 85 ? 8.630 -3.751 -16.740 1.00 91.81 85 ARG A O 1
ATOM 617 N N . SER A 1 86 ? 7.191 -3.766 -18.467 1.00 93.19 86 SER A N 1
ATOM 618 C CA . SER A 1 86 ? 8.165 -3.419 -19.493 1.00 93.19 86 SER A CA 1
ATOM 619 C C . SER A 1 86 ? 7.767 -2.125 -20.186 1.00 93.19 86 SER A C 1
ATOM 621 O O . SER A 1 86 ? 6.582 -1.843 -20.387 1.00 93.19 86 SER A O 1
ATOM 623 N N . ALA A 1 87 ? 8.762 -1.306 -20.500 1.00 92.19 87 ALA A N 1
ATOM 624 C CA . ALA A 1 87 ? 8.571 -0.038 -21.186 1.00 92.19 87 ALA A CA 1
ATOM 625 C C . ALA A 1 87 ? 9.858 0.367 -21.909 1.00 92.19 87 ALA A C 1
ATOM 627 O O . ALA A 1 87 ? 10.957 0.003 -21.489 1.00 92.19 87 ALA A O 1
ATOM 628 N N . ASN A 1 88 ? 9.722 1.113 -23.007 1.00 93.00 88 ASN A N 1
ATOM 629 C CA . ASN A 1 88 ? 10.888 1.658 -23.695 1.00 93.00 88 ASN A CA 1
ATOM 630 C C . ASN A 1 88 ? 11.477 2.832 -22.902 1.00 93.00 88 ASN A C 1
ATOM 632 O O . ASN A 1 88 ? 10.754 3.540 -22.192 1.00 93.00 88 ASN A O 1
ATOM 636 N N . GLY A 1 89 ? 12.781 3.057 -23.041 1.00 89.94 89 GLY A N 1
ATOM 637 C CA . GLY A 1 89 ? 13.461 4.118 -22.311 1.00 89.94 89 GLY A CA 1
ATOM 638 C C . GLY A 1 89 ? 12.876 5.508 -22.571 1.00 89.94 89 GLY A C 1
ATOM 639 O O . GLY A 1 89 ? 12.756 6.317 -21.651 1.00 89.94 89 GLY A O 1
ATOM 640 N N . ALA A 1 90 ? 12.415 5.757 -23.799 1.00 88.88 90 ALA A N 1
ATOM 641 C CA . ALA A 1 90 ? 11.771 7.008 -24.182 1.00 88.88 90 ALA A CA 1
ATOM 642 C C . ALA A 1 90 ? 10.521 7.324 -23.340 1.00 88.88 90 ALA A C 1
ATOM 644 O O . ALA A 1 90 ? 10.323 8.469 -22.942 1.00 88.88 90 ALA A O 1
ATOM 645 N N . SER A 1 91 ? 9.699 6.316 -23.040 1.00 88.88 91 SER A N 1
ATOM 646 C CA . SER A 1 91 ? 8.479 6.461 -22.233 1.00 88.88 91 SER A CA 1
ATOM 647 C C . SER A 1 91 ? 8.733 6.541 -20.730 1.00 88.88 91 SER A C 1
ATOM 649 O O . SER A 1 91 ? 7.850 6.972 -19.994 1.00 88.88 91 SER A O 1
ATOM 651 N N . LEU A 1 92 ? 9.914 6.118 -20.272 1.00 89.69 92 LEU A N 1
ATOM 652 C CA . LEU A 1 92 ? 10.280 6.093 -18.855 1.00 89.69 92 LEU A CA 1
ATOM 653 C C . LEU A 1 92 ? 10.936 7.394 -18.389 1.00 89.69 92 LEU A C 1
ATOM 655 O O . LEU A 1 92 ? 10.912 7.691 -17.194 1.00 89.69 92 LEU A O 1
ATOM 659 N N . ALA A 1 93 ? 11.509 8.167 -19.310 1.00 85.12 93 ALA A N 1
ATOM 660 C CA . ALA A 1 93 ? 12.274 9.368 -19.007 1.00 85.12 93 ALA A CA 1
ATOM 661 C C . ALA A 1 93 ? 11.483 10.378 -18.152 1.00 85.12 93 ALA A C 1
ATOM 663 O O . ALA A 1 93 ? 10.488 10.942 -18.605 1.00 85.12 93 ALA A O 1
ATOM 664 N N . GLY A 1 94 ? 11.936 10.614 -16.914 1.00 81.19 94 GLY A N 1
ATOM 665 C CA . GLY A 1 94 ? 11.304 11.559 -15.986 1.00 81.19 94 GLY A CA 1
ATOM 666 C C . GLY A 1 94 ? 9.964 11.090 -15.409 1.00 81.19 94 GLY A C 1
ATOM 667 O O . GLY A 1 94 ? 9.235 11.891 -14.825 1.00 81.19 94 GLY A O 1
ATOM 668 N N . THR A 1 95 ? 9.619 9.813 -15.577 1.00 88.75 95 THR A N 1
ATOM 669 C CA . THR A 1 95 ? 8.383 9.241 -15.034 1.00 88.75 95 THR A CA 1
ATOM 670 C C . THR A 1 95 ? 8.589 8.635 -13.647 1.00 88.75 95 THR A C 1
ATOM 672 O O . THR A 1 95 ? 9.710 8.377 -13.201 1.00 88.75 95 THR A O 1
ATOM 675 N N . ARG A 1 96 ? 7.469 8.395 -12.962 1.00 89.62 96 ARG A N 1
ATOM 676 C CA . ARG A 1 96 ? 7.408 7.576 -11.754 1.00 89.62 96 ARG A CA 1
ATOM 677 C C . ARG A 1 96 ? 6.730 6.258 -12.103 1.00 89.62 96 ARG A C 1
ATOM 679 O O . ARG A 1 96 ? 5.568 6.244 -12.509 1.00 89.62 96 ARG A O 1
ATOM 686 N N . LEU A 1 97 ? 7.458 5.157 -11.974 1.00 90.31 97 LEU A N 1
ATOM 687 C CA . LEU A 1 97 ? 6.971 3.823 -12.285 1.00 90.31 97 LEU A CA 1
ATOM 688 C C . LEU A 1 97 ? 6.488 3.134 -11.013 1.00 90.31 97 LEU A C 1
ATOM 690 O O . LEU A 1 97 ? 7.257 2.911 -10.084 1.00 90.31 97 LEU A O 1
ATOM 694 N N . GLY A 1 98 ? 5.217 2.746 -11.009 1.00 91.00 98 GLY A N 1
ATOM 695 C CA . GLY A 1 98 ? 4.625 1.958 -9.939 1.00 91.00 98 GLY A CA 1
ATOM 696 C C . GLY A 1 98 ? 4.580 0.470 -10.209 1.00 91.00 98 GLY A C 1
ATOM 697 O O . GLY A 1 98 ? 3.981 0.059 -11.207 1.00 91.00 98 GLY A O 1
ATOM 698 N N . LEU A 1 99 ? 5.119 -0.323 -9.283 1.00 93.00 99 LEU A N 1
ATOM 699 C CA . LEU A 1 99 ? 4.924 -1.768 -9.209 1.00 93.00 99 LEU A CA 1
ATOM 700 C C . LEU A 1 99 ? 4.208 -2.129 -7.908 1.00 93.00 99 LEU A C 1
ATOM 702 O O . LEU A 1 99 ? 4.819 -2.216 -6.845 1.00 93.00 99 LEU A O 1
ATOM 706 N N . VAL A 1 100 ? 2.900 -2.360 -8.002 1.00 94.44 100 VAL A N 1
ATOM 707 C CA . VAL A 1 100 ? 2.113 -2.875 -6.881 1.00 94.44 100 VAL A CA 1
ATOM 708 C C . VAL A 1 100 ? 1.972 -4.378 -7.023 1.00 94.44 100 VAL A C 1
ATOM 710 O O . VAL A 1 100 ? 1.400 -4.875 -7.993 1.00 94.44 100 VAL A O 1
ATOM 713 N N . LEU A 1 101 ? 2.502 -5.105 -6.050 1.00 94.75 101 LEU A N 1
ATOM 714 C CA . LEU A 1 101 ? 2.346 -6.542 -5.973 1.00 94.75 101 LEU A CA 1
ATOM 715 C C . LEU A 1 101 ? 0.959 -6.901 -5.452 1.00 94.75 101 LEU A C 1
ATOM 717 O O . LEU A 1 101 ? 0.311 -6.163 -4.718 1.00 94.75 101 LEU A O 1
ATOM 721 N N . ARG A 1 102 ? 0.477 -8.075 -5.836 1.00 94.19 102 ARG A N 1
ATOM 722 C CA . ARG A 1 102 ? -0.838 -8.543 -5.409 1.00 94.19 102 ARG A CA 1
ATOM 723 C C . ARG A 1 102 ? -0.675 -9.526 -4.252 1.00 94.19 102 ARG A C 1
ATOM 725 O O . ARG A 1 102 ? 0.004 -10.533 -4.449 1.00 94.19 102 ARG A O 1
ATOM 732 N N . PRO A 1 103 ? -1.278 -9.293 -3.071 1.00 94.81 103 PRO A N 1
ATOM 733 C CA . PRO A 1 103 ? -1.232 -10.269 -1.986 1.00 94.81 103 PRO A CA 1
ATOM 734 C C . PRO A 1 103 ? -1.841 -11.610 -2.414 1.00 94.81 103 PRO A C 1
ATOM 736 O O . PRO A 1 103 ? -2.813 -11.652 -3.173 1.00 94.81 103 PRO A O 1
ATOM 739 N N . THR A 1 104 ? -1.308 -12.716 -1.901 1.00 91.38 104 THR A N 1
ATOM 740 C CA . THR A 1 104 ? -1.871 -14.050 -2.158 1.00 91.38 104 THR A CA 1
ATOM 741 C C . THR A 1 104 ? -3.315 -14.116 -1.659 1.00 91.38 104 THR A C 1
ATOM 743 O O . THR A 1 104 ? -3.622 -13.678 -0.552 1.00 91.38 104 THR A O 1
ATOM 746 N N . GLY A 1 105 ? -4.219 -14.648 -2.486 1.00 87.88 105 GLY A N 1
ATOM 747 C CA . GLY A 1 105 ? -5.655 -14.696 -2.188 1.00 87.88 105 GLY A CA 1
ATOM 748 C C . GLY A 1 105 ? -6.415 -13.393 -2.472 1.00 87.88 105 GLY A C 1
ATOM 749 O O . GLY A 1 105 ? -7.628 -13.346 -2.275 1.00 87.88 105 GLY A O 1
ATOM 750 N N . PHE A 1 106 ? -5.749 -12.342 -2.963 1.00 88.88 106 PHE A N 1
ATOM 751 C CA . PHE A 1 106 ? -6.418 -11.149 -3.483 1.00 88.88 106 PHE A CA 1
ATOM 752 C C . PHE A 1 106 ? -6.854 -11.401 -4.927 1.00 88.88 106 PHE A C 1
ATOM 754 O O . PHE A 1 106 ? -5.985 -11.602 -5.762 1.00 88.88 106 PHE A O 1
ATOM 761 N N . GLY A 1 107 ? -8.161 -11.404 -5.212 1.00 82.88 107 GLY A N 1
ATOM 762 C CA . GLY A 1 107 ? -8.781 -11.839 -6.479 1.00 82.88 107 GLY A CA 1
ATOM 763 C C . GLY A 1 107 ? -7.870 -11.865 -7.716 1.00 82.88 107 GLY A C 1
ATOM 764 O O . GLY A 1 107 ? -7.477 -10.817 -8.222 1.00 82.88 107 GLY A O 1
ATOM 765 N N . ASP A 1 108 ? -7.568 -13.070 -8.216 1.00 70.88 108 ASP A N 1
ATOM 766 C CA . ASP A 1 108 ? -6.499 -13.318 -9.198 1.00 70.88 108 ASP A CA 1
ATOM 767 C C . ASP A 1 108 ? -6.640 -12.578 -10.531 1.00 70.88 108 ASP A C 1
ATOM 769 O O . ASP A 1 108 ? -5.638 -12.287 -11.180 1.00 70.88 108 ASP A O 1
ATOM 773 N N . ALA A 1 109 ? -7.867 -12.234 -10.919 1.00 71.25 109 ALA A N 1
ATOM 774 C CA . ALA A 1 109 ? -8.149 -11.507 -12.153 1.00 71.25 109 ALA A CA 1
ATOM 775 C C . ALA A 1 109 ? -8.009 -9.980 -12.020 1.00 71.25 109 ALA A C 1
ATOM 777 O O . ALA A 1 109 ? -7.990 -9.280 -13.033 1.00 71.25 109 ALA A O 1
ATOM 778 N N . ARG A 1 110 ? -7.941 -9.435 -10.796 1.00 79.50 110 ARG A N 1
ATOM 779 C CA . ARG A 1 110 ? -7.875 -7.986 -10.589 1.00 79.50 110 ARG A CA 1
ATOM 780 C C . ARG A 1 110 ? -6.424 -7.520 -10.617 1.00 79.50 110 ARG A C 1
ATOM 782 O O . ARG A 1 110 ? -5.644 -7.816 -9.713 1.00 79.50 110 ARG A O 1
ATOM 789 N N . ARG A 1 111 ? -6.093 -6.725 -11.633 1.00 79.44 111 ARG A N 1
ATOM 790 C CA . ARG A 1 111 ? -4.884 -5.903 -11.631 1.00 79.44 111 ARG A CA 1
ATOM 791 C C . ARG A 1 111 ? -4.988 -4.848 -10.527 1.00 79.44 111 ARG A C 1
ATOM 793 O O . ARG A 1 111 ? -6.061 -4.290 -10.310 1.00 79.44 111 ARG A O 1
ATOM 800 N N . LEU A 1 112 ? -3.880 -4.615 -9.832 1.00 88.62 112 LEU A N 1
ATOM 801 C CA . LEU A 1 112 ? -3.765 -3.594 -8.801 1.00 88.62 112 LEU A CA 1
ATOM 802 C C . LEU A 1 112 ? -2.754 -2.552 -9.278 1.00 88.62 112 LEU A C 1
ATOM 804 O O . LEU A 1 112 ? -1.625 -2.900 -9.613 1.00 88.62 112 LEU A O 1
ATOM 808 N N . ASP A 1 113 ? -3.175 -1.295 -9.344 1.00 87.31 113 ASP A N 1
ATOM 809 C CA . ASP A 1 113 ? -2.346 -0.185 -9.808 1.00 87.31 113 ASP A CA 1
ATOM 810 C C . ASP A 1 113 ? -2.081 0.796 -8.656 1.00 87.31 113 ASP A C 1
ATOM 812 O O . ASP A 1 113 ? -2.857 0.878 -7.701 1.00 87.31 113 ASP A O 1
ATOM 816 N N . LEU A 1 114 ? -0.979 1.553 -8.744 1.00 85.56 114 LEU A N 1
ATOM 817 C CA . LEU A 1 114 ? -0.582 2.517 -7.704 1.00 85.56 114 LEU A CA 1
ATOM 818 C C . LEU A 1 114 ? -1.609 3.623 -7.466 1.00 85.56 114 LEU A C 1
ATOM 820 O O . LEU A 1 114 ? -1.533 4.256 -6.416 1.00 85.56 114 LEU A O 1
ATOM 824 N N . ASP A 1 115 ? -2.514 3.845 -8.419 1.00 89.31 115 ASP A N 1
ATOM 825 C CA . ASP A 1 115 ? -3.524 4.901 -8.393 1.00 89.31 115 ASP A CA 1
ATOM 826 C C . ASP A 1 115 ? -4.957 4.335 -8.231 1.00 89.31 115 ASP A C 1
ATOM 828 O O . ASP A 1 115 ? -5.942 5.049 -8.402 1.00 89.31 115 ASP A O 1
ATOM 832 N N . ASP A 1 116 ? -5.098 3.055 -7.858 1.00 92.00 116 ASP A N 1
ATOM 833 C CA . ASP A 1 116 ? -6.385 2.426 -7.523 1.00 92.00 116 ASP A CA 1
ATOM 834 C C . ASP A 1 116 ? -6.636 2.472 -6.006 1.00 92.00 116 ASP A C 1
ATOM 836 O O . ASP A 1 116 ? -6.430 1.486 -5.295 1.00 92.00 116 ASP A O 1
ATOM 840 N N . GLY A 1 117 ? -7.087 3.621 -5.490 1.00 95.44 117 GLY A N 1
ATOM 841 C CA . GLY A 1 117 ? -7.308 3.814 -4.049 1.00 95.44 117 GLY A CA 1
ATOM 842 C C . GLY A 1 117 ? -8.238 2.762 -3.421 1.00 95.44 117 GLY A C 1
ATOM 843 O O . GLY A 1 117 ? -7.955 2.227 -2.347 1.00 95.44 117 GLY A O 1
ATOM 844 N N . ALA A 1 118 ? -9.316 2.382 -4.113 1.00 95.31 118 ALA A N 1
ATOM 845 C CA . ALA A 1 118 ? -10.255 1.371 -3.626 1.00 95.31 118 ALA A CA 1
ATOM 846 C C . ALA A 1 118 ? -9.663 -0.048 -3.649 1.00 95.31 118 ALA A C 1
ATOM 848 O O . ALA A 1 118 ? -9.855 -0.818 -2.704 1.00 95.31 118 ALA A O 1
ATOM 849 N N . GLY A 1 119 ? -8.935 -0.409 -4.709 1.00 95.62 119 GLY A N 1
ATOM 850 C CA . GLY A 1 119 ? -8.241 -1.693 -4.798 1.00 95.62 119 GLY A CA 1
ATOM 851 C C . GLY A 1 119 ? -7.141 -1.826 -3.756 1.00 95.62 119 GLY A C 1
ATOM 852 O O . GLY A 1 119 ? -7.042 -2.864 -3.100 1.00 95.62 119 GLY A O 1
ATOM 853 N N . LEU A 1 120 ? -6.368 -0.760 -3.548 1.00 97.06 120 LEU A N 1
ATOM 854 C CA . LEU A 1 120 ? -5.319 -0.698 -2.536 1.00 97.06 120 LEU A CA 1
ATOM 855 C C . LEU A 1 120 ? -5.908 -0.835 -1.128 1.00 97.06 120 LEU A C 1
ATOM 857 O O . LEU A 1 120 ? -5.398 -1.622 -0.331 1.00 97.06 120 LEU A O 1
ATOM 861 N N . ALA A 1 121 ? -7.032 -0.169 -0.841 1.00 97.81 121 ALA A N 1
ATOM 862 C CA . ALA A 1 121 ? -7.743 -0.313 0.430 1.00 97.81 121 ALA A CA 1
ATOM 863 C C . ALA A 1 121 ? -8.259 -1.747 0.653 1.00 97.81 121 ALA A C 1
ATOM 865 O O . ALA A 1 121 ? -8.160 -2.285 1.757 1.00 97.81 121 ALA A O 1
ATOM 866 N N . ALA A 1 122 ? -8.777 -2.399 -0.392 1.00 96.94 122 ALA A N 1
ATOM 867 C CA . ALA A 1 122 ? -9.215 -3.790 -0.311 1.00 96.94 122 ALA A CA 1
ATOM 868 C C . ALA A 1 122 ? -8.038 -4.757 -0.074 1.00 96.94 122 ALA A C 1
ATOM 870 O O . ALA A 1 122 ? -8.152 -5.688 0.726 1.00 96.94 122 ALA A O 1
ATOM 871 N N . ALA A 1 123 ? -6.898 -4.532 -0.733 1.00 97.00 123 ALA A N 1
ATOM 872 C CA . ALA A 1 123 ? -5.686 -5.325 -0.533 1.00 97.00 123 ALA A CA 1
ATOM 873 C C . ALA A 1 123 ? -5.139 -5.138 0.888 1.00 97.00 123 ALA A C 1
ATOM 875 O O . ALA A 1 123 ? -4.831 -6.119 1.568 1.00 97.00 123 ALA A O 1
ATOM 876 N N . ALA A 1 124 ? -5.115 -3.896 1.377 1.00 97.81 124 ALA A N 1
ATOM 877 C CA . ALA A 1 124 ? -4.767 -3.582 2.754 1.00 97.81 124 ALA A CA 1
ATOM 878 C C . ALA A 1 124 ? -5.680 -4.308 3.753 1.00 97.81 124 ALA A C 1
ATOM 880 O O .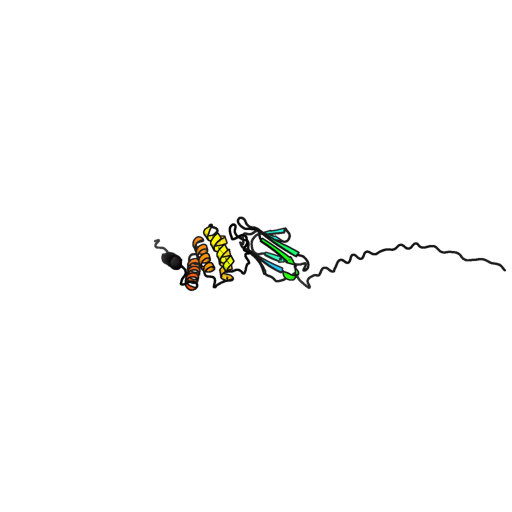 ALA A 1 124 ? -5.193 -4.854 4.741 1.00 97.81 124 ALA A O 1
ATOM 881 N N . ALA A 1 125 ? -6.993 -4.360 3.494 1.00 97.56 125 ALA A N 1
ATOM 882 C CA . ALA A 1 125 ? -7.946 -5.041 4.371 1.00 97.56 125 ALA A CA 1
ATOM 883 C C . ALA A 1 125 ? -7.644 -6.544 4.477 1.00 97.56 125 ALA A C 1
ATOM 885 O O . ALA A 1 125 ? -7.673 -7.113 5.569 1.00 97.56 125 ALA A O 1
ATOM 886 N N . LEU A 1 126 ? -7.315 -7.189 3.353 1.00 96.56 126 LEU A N 1
ATOM 887 C CA . LEU A 1 126 ? -6.901 -8.593 3.334 1.00 96.56 126 LEU A CA 1
ATOM 888 C C . LEU A 1 126 ? -5.607 -8.809 4.133 1.00 96.56 126 LEU A C 1
ATOM 890 O O . LEU A 1 126 ? -5.522 -9.735 4.942 1.00 96.56 126 LEU A O 1
ATOM 894 N N . LEU A 1 127 ? -4.613 -7.944 3.933 1.00 96.94 127 LEU A N 1
ATOM 895 C CA . LEU A 1 127 ? -3.333 -8.002 4.640 1.00 96.94 127 LEU A CA 1
ATOM 896 C C . LEU A 1 127 ? -3.511 -7.814 6.153 1.00 96.94 127 LEU A C 1
ATOM 898 O O . LEU A 1 127 ? -2.957 -8.583 6.935 1.00 96.94 127 LEU A O 1
ATOM 902 N N . ALA A 1 128 ? -4.335 -6.852 6.576 1.00 96.81 128 ALA A N 1
ATOM 903 C CA . ALA A 1 128 ? -4.627 -6.609 7.988 1.00 96.81 128 ALA A CA 1
ATOM 904 C C . ALA A 1 128 ? -5.282 -7.834 8.638 1.00 96.81 128 ALA A C 1
ATOM 906 O O . ALA A 1 128 ? -4.846 -8.289 9.695 1.00 96.81 128 ALA A O 1
ATOM 907 N N . ARG A 1 129 ? -6.269 -8.430 7.959 1.00 95.25 129 ARG A N 1
ATOM 908 C CA . ARG A 1 129 ? -7.012 -9.596 8.456 1.00 95.25 129 ARG A CA 1
ATOM 909 C C . ARG A 1 129 ? -6.177 -10.880 8.505 1.00 95.25 129 ARG A C 1
ATOM 911 O O . ARG A 1 129 ? -6.538 -11.810 9.218 1.00 95.25 129 ARG A O 1
ATOM 918 N N . THR A 1 130 ? -5.077 -10.933 7.756 1.00 94.50 130 THR A N 1
ATOM 919 C CA . THR A 1 130 ? -4.107 -12.044 7.762 1.00 94.50 130 THR A CA 1
ATOM 920 C C . THR A 1 130 ? -2.895 -11.778 8.662 1.00 94.50 130 THR A C 1
ATOM 922 O O . THR A 1 130 ? -1.964 -12.576 8.672 1.00 94.50 130 THR A O 1
ATOM 925 N N . GLY A 1 131 ? -2.899 -10.683 9.433 1.00 93.94 131 GLY A N 1
ATOM 926 C CA . GLY A 1 131 ? -1.856 -10.359 10.413 1.00 93.94 131 GLY A CA 1
ATOM 927 C C . GLY A 1 131 ? -0.646 -9.604 9.852 1.00 93.94 131 GLY A C 1
ATOM 928 O O . GLY A 1 131 ? 0.258 -9.245 10.604 1.00 93.94 131 GLY A O 1
ATOM 929 N N . HIS A 1 132 ? -0.625 -9.289 8.555 1.00 95.88 132 HIS A N 1
ATOM 930 C CA . HIS A 1 132 ? 0.463 -8.549 7.907 1.00 95.88 132 HIS A CA 1
ATOM 931 C C . HIS A 1 132 ? 0.319 -7.037 8.137 1.00 95.88 132 HIS A C 1
ATOM 933 O O . HIS A 1 132 ? 0.254 -6.255 7.191 1.00 95.88 132 HIS A O 1
ATOM 939 N N . HIS A 1 133 ? 0.242 -6.604 9.399 1.00 96.38 133 HIS A N 1
ATOM 940 C CA . HIS A 1 133 ? -0.125 -5.231 9.767 1.00 96.38 133 HIS A CA 1
ATOM 941 C C . HIS A 1 133 ? 0.844 -4.165 9.242 1.00 96.38 133 HIS A C 1
ATOM 943 O O . HIS A 1 133 ? 0.397 -3.090 8.851 1.00 96.38 133 HIS A O 1
ATOM 949 N N . LEU A 1 134 ? 2.151 -4.458 9.186 1.00 96.38 134 LEU A N 1
ATOM 950 C CA . LEU A 1 134 ? 3.135 -3.548 8.586 1.00 96.38 134 LEU A CA 1
ATOM 951 C C . LEU A 1 134 ? 2.836 -3.315 7.106 1.00 96.38 134 LEU A C 1
ATOM 953 O O . LEU A 1 134 ? 2.731 -2.171 6.687 1.00 96.38 134 LEU A O 1
ATOM 957 N N . THR A 1 135 ? 2.631 -4.379 6.333 1.00 96.69 135 THR A N 1
ATOM 958 C CA . THR A 1 135 ? 2.332 -4.271 4.902 1.00 96.69 135 THR A CA 1
ATOM 959 C C . THR A 1 135 ? 0.943 -3.692 4.646 1.00 96.69 135 THR A C 1
ATOM 961 O O . THR A 1 135 ? 0.776 -2.871 3.751 1.00 96.69 135 THR A O 1
ATOM 964 N N . ALA A 1 136 ? -0.049 -4.053 5.463 1.00 98.00 136 ALA A N 1
ATOM 965 C CA . ALA A 1 136 ? -1.380 -3.459 5.413 1.00 98.00 136 ALA A CA 1
ATOM 966 C C . ALA A 1 136 ? -1.329 -1.941 5.606 1.00 98.00 136 ALA A C 1
ATOM 968 O O . ALA A 1 136 ? -2.037 -1.218 4.910 1.00 98.00 136 ALA A O 1
ATOM 969 N N . LEU A 1 137 ? -0.462 -1.461 6.507 1.00 98.06 137 LEU A N 1
ATOM 970 C CA . LEU A 1 137 ? -0.233 -0.035 6.697 1.00 98.06 137 LEU A CA 1
ATOM 971 C C . LEU A 1 137 ? 0.269 0.621 5.403 1.00 98.06 137 LEU A C 1
ATOM 973 O O . LEU A 1 137 ? -0.278 1.645 5.024 1.00 98.06 137 LEU A O 1
ATOM 977 N N . GLU A 1 138 ? 1.244 0.029 4.704 1.00 96.69 138 GLU A N 1
ATOM 978 C CA . GLU A 1 138 ? 1.792 0.606 3.460 1.00 96.69 138 GLU A CA 1
ATOM 979 C C . GLU A 1 138 ? 0.734 0.702 2.351 1.00 96.69 138 GLU A C 1
ATOM 981 O O . GLU A 1 138 ? 0.636 1.715 1.660 1.00 96.69 138 GLU A O 1
ATOM 986 N N . TYR A 1 139 ? -0.090 -0.339 2.193 1.00 97.69 139 TYR A N 1
ATOM 987 C CA . TYR A 1 139 ? -1.166 -0.334 1.198 1.00 97.69 139 TYR A CA 1
ATOM 988 C C . TYR A 1 139 ? -2.271 0.656 1.563 1.00 97.69 139 TYR A C 1
ATOM 990 O O . TYR A 1 139 ? -2.779 1.349 0.686 1.00 97.69 139 TYR A O 1
ATOM 998 N N . ALA A 1 140 ? -2.637 0.745 2.844 1.00 98.19 140 ALA A N 1
ATOM 999 C CA . ALA A 1 140 ? -3.657 1.679 3.305 1.00 98.19 140 ALA A CA 1
ATOM 1000 C C . ALA A 1 140 ? -3.175 3.139 3.244 1.00 98.19 140 ALA A C 1
ATOM 1002 O O . ALA A 1 140 ? -3.962 4.021 2.916 1.00 98.19 140 ALA A O 1
ATOM 1003 N N . GLU A 1 141 ? -1.886 3.388 3.500 1.00 97.81 141 GLU A N 1
ATOM 1004 C CA . GLU A 1 141 ? -1.229 4.683 3.287 1.00 97.81 141 GLU A CA 1
ATOM 1005 C C . GLU A 1 141 ? -1.391 5.126 1.840 1.00 97.81 141 GLU A C 1
ATOM 1007 O O . GLU A 1 141 ? -1.977 6.177 1.579 1.00 97.81 141 GLU A O 1
ATOM 1012 N N . ARG A 1 142 ? -0.969 4.277 0.897 1.00 96.94 142 ARG A N 1
ATOM 1013 C CA . ARG A 1 142 ? -1.092 4.590 -0.525 1.00 96.94 142 ARG A CA 1
ATOM 1014 C C . ARG A 1 142 ? -2.552 4.743 -0.958 1.00 96.94 142 ARG A C 1
ATOM 1016 O O . ARG A 1 142 ? -2.860 5.616 -1.763 1.00 96.94 142 ARG A O 1
ATOM 1023 N N . ALA A 1 143 ? -3.455 3.930 -0.410 1.00 97.94 143 ALA A N 1
ATOM 1024 C CA . ALA A 1 143 ? -4.883 4.026 -0.693 1.00 97.94 143 ALA A CA 1
ATOM 1025 C C . ALA A 1 143 ? -5.463 5.394 -0.311 1.00 97.94 143 ALA A C 1
ATOM 1027 O O . ALA A 1 143 ? -6.190 5.978 -1.107 1.00 97.94 143 ALA A O 1
ATOM 1028 N N . VAL A 1 144 ? -5.125 5.906 0.878 1.00 98.19 144 VAL A N 1
ATOM 1029 C CA . VAL A 1 144 ? -5.588 7.214 1.373 1.00 98.19 144 VAL A CA 1
ATOM 1030 C C . VAL A 1 144 ? -4.920 8.375 0.635 1.00 98.19 144 VAL A C 1
ATOM 1032 O O . VAL A 1 144 ? -5.565 9.388 0.390 1.00 98.19 144 VAL A O 1
ATOM 1035 N N . GLU A 1 145 ? -3.650 8.239 0.246 1.00 96.75 145 GLU A N 1
ATOM 1036 C CA . GLU A 1 145 ? -2.965 9.251 -0.571 1.00 96.75 145 GLU A CA 1
ATOM 1037 C C . GLU A 1 145 ? -3.635 9.456 -1.934 1.00 96.75 145 GLU A C 1
ATOM 1039 O O . GLU A 1 145 ? -3.705 10.577 -2.432 1.00 96.75 145 GLU A O 1
ATOM 1044 N N . VAL A 1 146 ? -4.094 8.367 -2.548 1.00 96.25 146 VAL A N 1
ATOM 1045 C CA . VAL A 1 146 ? -4.663 8.363 -3.901 1.00 96.25 146 VAL A CA 1
ATOM 1046 C C . VAL A 1 146 ? -6.165 8.609 -3.893 1.00 96.25 146 VAL A C 1
ATOM 1048 O O . VAL A 1 146 ? -6.685 9.292 -4.767 1.00 96.25 146 VAL A O 1
ATOM 1051 N N . GLY A 1 147 ? -6.864 8.016 -2.930 1.00 96.50 147 GLY A N 1
ATOM 1052 C CA . GLY A 1 147 ? -8.308 8.099 -2.770 1.00 96.50 147 GLY A CA 1
ATOM 1053 C C . GLY A 1 147 ? -8.656 8.550 -1.356 1.00 96.50 147 GLY A C 1
ATOM 1054 O O . GLY A 1 147 ? -9.124 7.724 -0.569 1.00 96.50 147 GLY A O 1
ATOM 1055 N N . PRO A 1 148 ? -8.449 9.832 -1.011 1.00 97.38 148 PRO A N 1
ATOM 1056 C CA . PRO A 1 148 ? -8.741 10.351 0.325 1.00 97.38 148 PRO A CA 1
ATOM 1057 C C . PRO A 1 148 ? -10.235 10.282 0.671 1.00 97.38 148 PRO A C 1
ATOM 1059 O O . PRO A 1 148 ? -10.597 10.219 1.840 1.00 97.38 148 PRO A O 1
ATOM 1062 N N . GLU A 1 149 ? -11.133 10.245 -0.317 1.00 96.75 149 GLU A N 1
ATOM 1063 C CA . GLU A 1 149 ? -12.559 10.015 -0.063 1.00 96.75 149 GLU A CA 1
ATOM 1064 C C . GLU A 1 149 ? -12.945 8.536 0.105 1.00 96.75 149 GLU A C 1
ATOM 1066 O O . GLU A 1 149 ? -14.110 8.250 0.374 1.00 96.75 149 GLU A O 1
ATOM 1071 N N . VAL A 1 150 ? -12.013 7.582 -0.031 1.00 97.62 150 VAL A N 1
ATOM 1072 C CA . VAL A 1 150 ? -12.303 6.144 0.097 1.00 97.62 150 VAL A CA 1
ATOM 1073 C C . VAL A 1 150 ? -12.381 5.766 1.582 1.00 97.62 150 VAL A C 1
ATOM 1075 O O . VAL A 1 150 ? -11.341 5.591 2.228 1.00 97.62 150 VAL A O 1
ATOM 1078 N N . PRO A 1 151 ? -13.580 5.523 2.158 1.00 98.12 151 PRO A N 1
ATOM 1079 C CA . PRO A 1 151 ? -13.703 5.328 3.604 1.00 98.12 151 PRO A CA 1
ATOM 1080 C C . PRO A 1 151 ? -12.966 4.068 4.073 1.00 98.12 151 PRO A C 1
ATOM 1082 O O . PRO A 1 151 ? -12.334 4.057 5.130 1.00 98.12 151 PRO A O 1
ATOM 1085 N N . LEU A 1 152 ? -12.987 3.007 3.258 1.00 98.06 152 LEU A N 1
ATOM 1086 C CA . LEU A 1 152 ? -12.292 1.756 3.562 1.00 98.06 152 LEU A CA 1
ATOM 1087 C C . LEU A 1 152 ? -10.781 1.962 3.761 1.00 98.06 152 LEU A C 1
ATOM 1089 O O . LEU A 1 152 ? -10.206 1.298 4.621 1.00 98.06 152 LEU A O 1
ATOM 1093 N N . GLY A 1 153 ? -10.157 2.885 3.019 1.00 98.12 153 GLY A N 1
ATOM 1094 C CA . GLY A 1 153 ? -8.735 3.206 3.161 1.00 98.12 153 GLY A CA 1
ATOM 1095 C C . GLY A 1 153 ? -8.425 3.718 4.565 1.00 98.12 153 GLY A C 1
ATOM 1096 O O . GLY A 1 153 ? -7.597 3.138 5.265 1.00 98.12 153 GLY A O 1
ATOM 1097 N N . HIS A 1 154 ? -9.181 4.717 5.024 1.00 98.56 154 HIS A N 1
ATOM 1098 C CA . HIS A 1 154 ? -9.065 5.266 6.377 1.00 98.56 154 HIS A CA 1
ATOM 1099 C C . HIS A 1 154 ? -9.376 4.235 7.470 1.00 98.56 154 HIS A C 1
ATOM 1101 O O . HIS A 1 154 ? -8.649 4.140 8.462 1.00 98.56 154 HIS A O 1
ATOM 1107 N N . ARG A 1 155 ? -10.410 3.401 7.285 1.00 98.44 155 ARG A N 1
ATOM 1108 C CA . ARG A 1 155 ? -10.758 2.345 8.250 1.00 98.44 155 ARG A CA 1
ATOM 1109 C C . ARG A 1 155 ? -9.599 1.370 8.455 1.00 98.44 155 ARG A C 1
ATOM 1111 O O . ARG A 1 155 ? -9.221 1.081 9.588 1.00 98.44 155 ARG A O 1
ATOM 1118 N N . VAL A 1 156 ? -9.036 0.865 7.359 1.00 98.38 156 VAL A N 1
ATOM 1119 C CA . VAL A 1 156 ? -7.955 -0.127 7.398 1.00 98.38 156 VAL A CA 1
ATOM 1120 C C . VAL A 1 156 ? -6.641 0.507 7.845 1.00 98.38 156 VAL A C 1
ATOM 1122 O O . VAL A 1 156 ? -5.885 -0.127 8.578 1.00 98.38 156 VAL A O 1
ATOM 1125 N N . LEU A 1 157 ? -6.377 1.763 7.474 1.00 98.56 157 LEU A N 1
ATOM 1126 C CA . LEU A 1 157 ? -5.207 2.489 7.958 1.00 98.56 157 LEU A CA 1
ATOM 1127 C C . LEU A 1 157 ? -5.261 2.656 9.481 1.00 98.56 157 LEU A C 1
ATOM 1129 O O . LEU A 1 157 ? -4.256 2.434 10.158 1.00 98.56 157 LEU A O 1
ATOM 1133 N N . GLY A 1 158 ? -6.441 2.963 10.028 1.00 98.12 158 GLY A N 1
ATOM 1134 C CA . GLY A 1 158 ? -6.678 2.996 11.469 1.00 98.12 158 GLY A CA 1
ATOM 1135 C C . GLY A 1 158 ? -6.460 1.637 12.143 1.00 98.12 158 G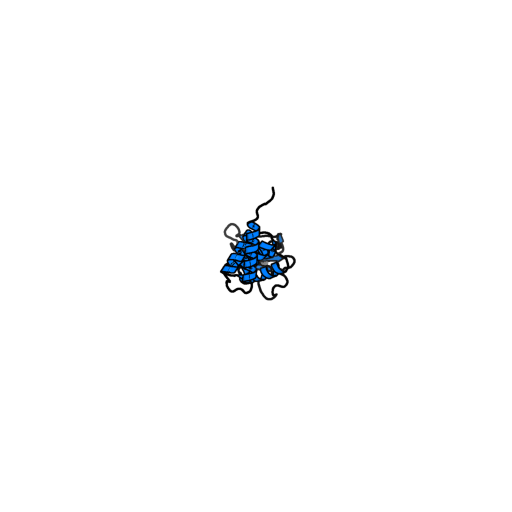LY A C 1
ATOM 1136 O O . GLY A 1 158 ? -5.826 1.559 13.198 1.00 98.12 158 GLY A O 1
ATOM 1137 N N . GLU A 1 159 ? -6.919 0.558 11.510 1.00 98.06 159 GLU A N 1
ATOM 1138 C CA . GLU A 1 159 ? -6.753 -0.826 11.973 1.00 98.06 159 GLU A CA 1
ATOM 1139 C C . GLU A 1 159 ? -5.287 -1.255 12.022 1.00 98.06 159 GLU A C 1
ATOM 1141 O O . GLU A 1 159 ? -4.794 -1.672 13.075 1.00 98.06 159 GLU A O 1
ATOM 1146 N N . ALA A 1 160 ? -4.565 -1.076 10.918 1.00 98.12 160 ALA A N 1
ATOM 1147 C CA . ALA A 1 160 ? -3.145 -1.378 10.829 1.00 98.12 160 ALA A CA 1
ATOM 1148 C C . ALA A 1 160 ? -2.324 -0.507 11.794 1.00 98.12 160 ALA A C 1
ATOM 1150 O O . ALA A 1 160 ? -1.474 -1.020 12.522 1.00 98.12 160 ALA A O 1
ATOM 1151 N N . ALA A 1 161 ? -2.610 0.798 11.876 1.00 98.06 161 ALA A N 1
ATOM 1152 C CA . ALA A 1 161 ? -1.945 1.696 12.817 1.00 98.06 161 ALA A CA 1
ATOM 1153 C C . ALA A 1 161 ? -2.183 1.275 14.273 1.00 98.06 161 ALA A C 1
ATOM 1155 O O . ALA A 1 161 ? -1.243 1.291 15.070 1.00 98.06 161 ALA A O 1
ATOM 1156 N N . HIS A 1 162 ? -3.405 0.865 14.626 1.00 97.25 162 HIS A N 1
ATOM 1157 C CA . HIS A 1 162 ? -3.708 0.388 15.970 1.00 97.25 162 HIS A CA 1
ATOM 1158 C C . HIS A 1 162 ? -2.933 -0.890 16.304 1.00 97.25 162 HIS A C 1
ATOM 1160 O O . HIS A 1 162 ? -2.289 -0.942 17.352 1.00 97.25 162 HIS A O 1
ATOM 1166 N N . ALA A 1 163 ? -2.941 -1.884 15.413 1.00 96.62 163 ALA A N 1
ATOM 1167 C CA . ALA A 1 163 ? -2.211 -3.136 15.612 1.00 96.62 163 ALA A CA 1
ATOM 1168 C C . ALA A 1 163 ? -0.696 -2.915 15.794 1.00 96.62 163 ALA A C 1
ATOM 1170 O O . ALA A 1 163 ? -0.039 -3.651 16.522 1.00 96.62 163 ALA A O 1
ATOM 1171 N N . LEU A 1 164 ? -0.155 -1.853 15.189 1.00 96.75 164 LEU A N 1
ATOM 1172 C CA . LEU A 1 164 ? 1.242 -1.430 15.324 1.00 96.75 164 LEU A CA 1
ATOM 1173 C C . LEU A 1 164 ? 1.495 -0.482 16.514 1.00 96.75 164 LEU A C 1
ATOM 1175 O O . LEU A 1 164 ? 2.563 0.124 16.600 1.00 96.75 164 LEU A O 1
ATOM 1179 N N . GLY A 1 165 ? 0.517 -0.281 17.402 1.00 95.69 165 GLY A N 1
ATOM 1180 C CA . GLY A 1 165 ? 0.637 0.586 18.580 1.00 95.69 165 GLY A CA 1
ATOM 1181 C C . GLY A 1 165 ? 0.623 2.091 18.281 1.00 95.69 165 GLY A C 1
ATOM 1182 O O . GLY A 1 165 ? 0.793 2.911 19.185 1.00 95.69 165 GLY A O 1
ATOM 1183 N N . ARG A 1 166 ? 0.371 2.503 17.034 1.00 96.31 166 ARG A N 1
ATOM 1184 C CA . ARG A 1 166 ? 0.334 3.911 16.599 1.00 96.31 166 ARG A CA 1
ATOM 1185 C C . ARG A 1 166 ? -1.020 4.551 16.929 1.00 96.31 166 ARG A C 1
ATOM 1187 O O . ARG A 1 166 ? -1.740 5.014 16.046 1.00 96.31 166 ARG A O 1
ATOM 1194 N N . ARG A 1 167 ? -1.361 4.595 18.222 1.00 95.88 167 ARG A N 1
ATOM 1195 C CA . ARG A 1 167 ? -2.692 4.974 18.744 1.00 95.88 167 ARG A CA 1
ATOM 1196 C C . ARG A 1 167 ? -3.212 6.318 18.228 1.00 95.88 167 ARG A C 1
ATOM 1198 O O . ARG A 1 167 ? -4.343 6.388 17.762 1.00 95.88 167 ARG A O 1
ATOM 1205 N N . LYS A 1 168 ? -2.389 7.375 18.265 1.00 96.44 168 LYS A N 1
ATOM 1206 C CA . LYS A 1 168 ? -2.787 8.721 17.798 1.00 96.44 168 LYS A CA 1
ATOM 1207 C C . LYS A 1 168 ? -3.222 8.712 16.333 1.00 96.44 168 LYS A C 1
ATOM 1209 O O . LYS A 1 168 ? -4.267 9.259 15.998 1.00 96.44 168 LYS A O 1
ATOM 1214 N N . ARG A 1 169 ? -2.440 8.042 15.484 1.00 97.38 169 ARG A N 1
ATOM 1215 C CA . ARG A 1 169 ? -2.754 7.900 14.064 1.00 97.38 169 ARG A CA 1
ATOM 1216 C C . ARG A 1 169 ? -4.000 7.048 13.859 1.00 97.38 169 ARG A C 1
ATOM 1218 O O . ARG A 1 169 ? -4.872 7.443 13.105 1.00 97.38 169 ARG A O 1
ATOM 1225 N N . ALA A 1 170 ? -4.137 5.944 14.593 1.00 98.12 170 ALA A N 1
ATOM 1226 C CA . ALA A 1 170 ? -5.341 5.122 14.528 1.00 98.12 170 ALA A CA 1
ATOM 1227 C C . ALA A 1 170 ? -6.617 5.930 14.817 1.00 98.12 170 ALA A C 1
ATOM 1229 O O . ALA A 1 170 ? -7.573 5.862 14.052 1.00 98.12 170 ALA A O 1
ATOM 1230 N N . ILE A 1 171 ? -6.610 6.751 15.875 1.00 98.19 171 ILE A N 1
ATOM 1231 C CA . ILE A 1 171 ? -7.733 7.637 16.218 1.00 98.19 171 ILE A CA 1
ATOM 1232 C C . ILE A 1 171 ? -8.049 8.607 15.078 1.00 98.19 171 ILE A C 1
ATOM 1234 O O . ILE A 1 171 ? -9.224 8.797 14.770 1.00 98.19 171 ILE A O 1
ATOM 1238 N N . GLN A 1 172 ? -7.030 9.231 14.481 1.00 98.06 172 GLN A N 1
ATOM 1239 C CA . GLN A 1 172 ? -7.211 10.172 13.376 1.00 98.06 172 GLN A CA 1
ATOM 1240 C C . GLN A 1 172 ? -7.916 9.500 12.196 1.00 98.06 172 GLN A C 1
ATOM 1242 O O . GLN A 1 172 ? -8.963 9.969 11.764 1.00 98.06 172 GLN A O 1
ATOM 1247 N N . GLU A 1 173 ? -7.396 8.365 11.739 1.00 98.44 173 GLU A N 1
ATOM 1248 C CA . GLU A 1 173 ? -7.908 7.684 10.548 1.00 98.44 173 GLU A CA 1
ATOM 1249 C C . GLU A 1 173 ? -9.295 7.084 10.778 1.00 98.44 173 GLU A C 1
ATOM 1251 O O . GLU A 1 173 ? -10.189 7.231 9.947 1.00 98.44 173 GLU A O 1
ATOM 1256 N N . TYR A 1 174 ? -9.539 6.499 11.953 1.00 98.50 174 TYR A N 1
ATOM 1257 C CA . TYR A 1 174 ? -10.885 6.074 12.325 1.00 98.50 174 TYR A CA 1
ATOM 1258 C C . TYR A 1 174 ? -11.865 7.246 12.410 1.00 98.50 174 TYR A C 1
ATOM 1260 O O . TYR A 1 174 ? -13.015 7.102 12.005 1.00 98.50 174 TYR A O 1
ATOM 1268 N N . SER A 1 175 ? -11.434 8.411 12.902 1.00 98.19 175 SER A N 1
ATOM 1269 C CA . SER A 1 175 ? -12.293 9.600 12.939 1.00 98.19 175 SER A CA 1
ATOM 1270 C C . SER A 1 175 ? -12.659 10.054 11.525 1.00 98.19 175 SER A C 1
ATOM 1272 O O . SER A 1 175 ? -13.825 10.353 11.278 1.00 98.19 175 SER A O 1
ATOM 1274 N N . THR A 1 176 ? -11.707 10.035 10.587 1.00 98.44 176 THR A N 1
ATOM 1275 C CA . THR A 1 176 ? -11.970 10.331 9.170 1.00 98.44 176 THR A CA 1
ATOM 1276 C C . THR A 1 176 ? -12.924 9.310 8.548 1.00 98.44 176 THR A C 1
ATOM 1278 O O . THR A 1 176 ? -13.897 9.700 7.910 1.00 98.44 176 THR A O 1
ATOM 1281 N N . TYR A 1 177 ? -12.733 8.010 8.799 1.00 98.56 177 TYR A N 1
ATOM 1282 C CA . TYR A 1 177 ? -13.668 6.969 8.355 1.00 98.56 177 TYR A CA 1
ATOM 1283 C C . TYR A 1 177 ? -15.106 7.243 8.816 1.00 98.56 177 TYR A C 1
ATOM 1285 O O . TYR A 1 177 ? -16.040 7.200 8.019 1.00 98.56 177 TYR A O 1
ATOM 1293 N N . LEU A 1 178 ? -15.277 7.576 10.098 1.00 98.31 178 LEU A N 1
ATOM 1294 C CA . LEU A 1 178 ? -16.578 7.880 10.691 1.00 98.31 178 LEU A CA 1
ATOM 1295 C C . LEU A 1 178 ? -17.217 9.154 10.114 1.00 98.31 178 LEU A C 1
ATOM 1297 O O . LEU A 1 178 ? -18.437 9.297 10.182 1.00 98.31 178 LEU A O 1
ATOM 1301 N N . GLN A 1 179 ? -16.424 10.085 9.581 1.00 98.19 179 GLN A N 1
ATOM 1302 C CA . GLN A 1 179 ? -16.931 11.269 8.881 1.00 98.19 179 GLN A CA 1
ATOM 1303 C C . GLN A 1 179 ? -17.349 10.941 7.446 1.00 98.19 179 GLN A C 1
ATOM 1305 O O . GLN A 1 179 ? -18.410 11.380 7.013 1.00 98.19 179 GLN A O 1
ATOM 1310 N N . LEU A 1 180 ? -16.543 10.155 6.728 1.00 97.94 180 LEU A N 1
ATOM 1311 C CA . LEU A 1 180 ? -16.795 9.793 5.331 1.00 97.94 180 LEU A CA 1
ATOM 1312 C C . LEU A 1 180 ? -17.932 8.773 5.169 1.00 97.94 180 LEU A C 1
ATOM 1314 O O . LEU A 1 180 ? -18.622 8.779 4.154 1.00 97.94 180 LEU A O 1
ATOM 1318 N N . ALA A 1 181 ? -18.134 7.896 6.156 1.00 97.06 181 ALA A N 1
ATOM 1319 C CA . ALA A 1 181 ? -19.166 6.862 6.135 1.00 97.06 181 ALA A CA 1
ATOM 1320 C C . ALA A 1 181 ? -20.023 6.896 7.419 1.00 97.06 181 ALA A C 1
ATOM 1322 O O . ALA A 1 181 ? -19.904 6.021 8.286 1.00 97.06 181 ALA A O 1
ATOM 1323 N N . PRO A 1 182 ? -20.902 7.906 7.571 1.00 96.12 182 PRO A N 1
ATOM 1324 C CA . PRO A 1 182 ? -21.735 8.062 8.762 1.00 96.12 182 PRO A CA 1
ATOM 1325 C C . PRO A 1 182 ? -22.772 6.945 8.943 1.00 96.12 182 PRO A C 1
ATOM 1327 O O . PRO A 1 182 ? -23.176 6.688 10.072 1.00 96.12 182 PRO A O 1
ATOM 1330 N N . ASP A 1 183 ? -23.136 6.243 7.870 1.00 96.31 183 ASP A N 1
ATOM 1331 C CA . ASP A 1 183 ? -24.134 5.165 7.888 1.00 96.31 183 ASP A CA 1
ATOM 1332 C C . ASP A 1 183 ? -23.503 3.765 7.783 1.00 96.31 183 ASP A C 1
ATOM 1334 O O . ASP A 1 183 ? -24.189 2.777 7.516 1.00 96.31 183 ASP A O 1
ATOM 1338 N N . ALA A 1 184 ? -22.182 3.655 7.970 1.00 95.44 184 ALA A N 1
ATOM 1339 C CA . ALA A 1 184 ? -21.498 2.370 7.898 1.00 95.44 184 ALA A CA 1
ATOM 1340 C C . ALA A 1 184 ? -22.009 1.391 8.976 1.00 95.44 184 ALA A C 1
ATOM 1342 O O . ALA A 1 184 ? -22.153 1.773 10.142 1.00 95.44 184 ALA A O 1
ATOM 1343 N N . PRO A 1 185 ? -22.219 0.104 8.640 1.00 95.94 185 PRO A N 1
ATOM 1344 C CA . PRO A 1 185 ? -22.785 -0.874 9.573 1.00 95.94 185 PRO A CA 1
ATOM 1345 C C . PRO A 1 185 ? -21.885 -1.142 10.789 1.00 95.94 185 PRO A C 1
ATOM 1347 O O . PRO A 1 185 ? -22.369 -1.462 11.873 1.00 95.94 185 PRO A O 1
ATOM 1350 N N . ASP A 1 186 ? -20.572 -0.990 10.632 1.00 95.88 186 ASP A N 1
ATOM 1351 C CA . ASP A 1 186 ? -19.565 -1.157 11.680 1.00 95.88 186 ASP A CA 1
ATOM 1352 C C . ASP A 1 186 ? -19.198 0.162 12.384 1.00 95.88 186 ASP A C 1
ATOM 1354 O O . ASP A 1 186 ? -18.313 0.175 13.244 1.00 95.88 186 ASP A O 1
ATOM 1358 N N . ARG A 1 187 ? -19.893 1.271 12.086 1.00 96.38 187 ARG A N 1
ATOM 1359 C CA . ARG A 1 187 ? -19.651 2.589 12.693 1.00 96.38 187 ARG A CA 1
ATOM 1360 C C . ARG A 1 187 ? -19.555 2.525 14.212 1.00 96.38 187 ARG A C 1
ATOM 1362 O O . ARG A 1 187 ? -18.632 3.085 14.793 1.00 96.38 187 ARG A O 1
ATOM 1369 N N . SER A 1 188 ? -20.509 1.860 14.862 1.00 96.50 188 SER A N 1
ATOM 1370 C CA . SER A 1 188 ? -20.565 1.771 16.327 1.00 96.50 188 SER A CA 1
ATOM 1371 C C . SER A 1 188 ? -19.361 1.024 16.911 1.00 96.50 188 SER A C 1
ATOM 1373 O O . SER A 1 188 ? -18.880 1.370 17.989 1.00 96.50 188 SER A O 1
ATOM 1375 N N . VAL A 1 189 ? -18.832 0.038 16.181 1.00 96.94 189 VAL A N 1
ATOM 1376 C CA . VAL A 1 189 ? -17.620 -0.702 16.551 1.00 96.94 189 VAL A CA 1
ATOM 1377 C C . VAL A 1 189 ? -16.396 0.203 16.443 1.00 96.94 189 VAL A C 1
ATOM 1379 O O . VAL A 1 189 ? -15.586 0.250 17.370 1.00 96.94 189 VAL A O 1
ATOM 1382 N N . VAL A 1 190 ? -16.273 0.954 15.346 1.00 97.38 190 VAL A N 1
ATOM 1383 C CA . VAL A 1 190 ? -15.144 1.872 15.142 1.00 97.38 190 VAL A CA 1
ATOM 1384 C C . VAL A 1 190 ? -15.188 3.045 16.126 1.00 97.38 190 VAL A C 1
ATOM 1386 O O . VAL A 1 190 ? -14.158 3.398 16.695 1.00 97.38 190 VAL A O 1
ATOM 1389 N N . GLN A 1 191 ? -16.370 3.597 16.404 1.00 97.12 191 GLN A N 1
ATOM 1390 C CA . GLN A 1 191 ? -16.564 4.651 17.403 1.00 97.12 191 GLN A CA 1
ATOM 1391 C C . GLN A 1 191 ? -16.091 4.203 18.792 1.00 97.12 191 GLN A C 1
ATOM 1393 O O . GLN A 1 191 ? -15.292 4.899 19.419 1.00 97.12 191 GLN A O 1
ATOM 1398 N N . ARG A 1 192 ? -16.504 3.007 19.235 1.00 96.69 192 ARG A N 1
ATOM 1399 C CA . ARG A 1 192 ? -16.046 2.437 20.510 1.00 96.69 192 ARG A CA 1
ATOM 1400 C C . ARG A 1 192 ? -14.524 2.298 20.547 1.00 96.69 192 ARG A C 1
ATOM 1402 O O . ARG A 1 192 ? -13.897 2.683 21.527 1.00 96.69 192 ARG A O 1
ATOM 1409 N N . ARG A 1 193 ? -13.916 1.828 19.450 1.00 95.62 193 ARG A N 1
ATOM 1410 C CA . ARG A 1 193 ? -12.453 1.714 19.329 1.00 95.62 193 ARG A CA 1
ATOM 1411 C C . ARG A 1 193 ? -11.759 3.064 19.521 1.00 95.62 193 ARG A C 1
ATOM 1413 O O . ARG A 1 193 ? -10.723 3.139 20.173 1.00 95.62 193 ARG A O 1
ATOM 1420 N N . VAL A 1 194 ? -12.307 4.131 18.939 1.00 96.81 194 VAL A N 1
ATOM 1421 C CA . VAL A 1 194 ? -11.768 5.492 19.078 1.00 96.81 194 VAL A CA 1
ATOM 1422 C C . VAL A 1 194 ? -11.849 5.971 20.526 1.00 96.81 194 VAL A C 1
ATOM 1424 O O . VAL A 1 194 ? -10.890 6.561 21.020 1.00 96.81 194 VAL A O 1
ATOM 1427 N N . GLU A 1 195 ? -12.964 5.721 21.205 1.00 95.31 195 GLU A N 1
ATOM 1428 C CA . GLU A 1 195 ? -13.165 6.089 22.611 1.00 95.31 195 GLU A CA 1
ATOM 1429 C C . GLU A 1 195 ? -12.204 5.342 23.540 1.00 95.31 195 GLU A C 1
ATOM 1431 O O . GLU A 1 195 ? -11.530 5.981 24.346 1.00 95.31 195 GLU A O 1
ATOM 1436 N N . GLU A 1 196 ? -12.063 4.026 23.363 1.00 94.00 196 GLU A N 1
ATOM 1437 C CA . GLU A 1 196 ? -11.090 3.191 24.083 1.00 94.00 196 GLU A CA 1
ATOM 1438 C C . GLU A 1 196 ? -9.666 3.737 23.909 1.00 94.00 196 GLU A C 1
ATOM 1440 O O . GLU A 1 196 ? -8.966 4.016 24.881 1.00 94.00 196 GLU A O 1
ATOM 1445 N N . LEU A 1 197 ? -9.261 3.989 22.660 1.00 93.94 197 LEU A N 1
ATOM 1446 C CA . LEU A 1 197 ? -7.935 4.516 22.344 1.00 93.94 197 LEU A CA 1
ATOM 1447 C C . LEU A 1 197 ? -7.686 5.917 22.917 1.00 93.94 197 LEU A C 1
ATOM 1449 O O . LEU A 1 197 ? -6.539 6.254 23.216 1.00 93.94 197 LEU A O 1
ATOM 1453 N N . ARG A 1 198 ? -8.728 6.745 23.055 1.00 93.00 198 ARG A N 1
ATOM 1454 C CA . ARG A 1 198 ? -8.638 8.071 23.686 1.00 93.00 198 ARG A CA 1
ATOM 1455 C C . ARG A 1 198 ? -8.532 7.966 25.203 1.00 93.00 198 ARG A C 1
ATOM 1457 O O . ARG A 1 198 ? -7.680 8.646 25.771 1.00 93.00 198 ARG A O 1
ATOM 1464 N N . GLY A 1 199 ? -9.339 7.116 25.837 1.00 88.00 199 GLY A N 1
ATOM 1465 C CA . GLY A 1 199 ? -9.269 6.858 27.280 1.00 88.00 199 GLY A CA 1
ATOM 1466 C C . GLY A 1 199 ? -7.870 6.402 27.699 1.00 88.00 199 GLY A C 1
ATOM 1467 O O . GLY A 1 199 ? -7.271 6.946 28.625 1.00 88.00 199 GLY A O 1
ATOM 1468 N N . ASP A 1 200 ? -7.285 5.519 26.901 1.00 78.69 200 ASP A N 1
ATOM 1469 C CA . ASP A 1 200 ? -5.917 5.031 27.037 1.00 78.69 200 ASP A CA 1
ATOM 1470 C C . ASP A 1 200 ? -4.827 6.114 26.908 1.00 78.69 200 ASP A C 1
ATOM 1472 O O . ASP A 1 200 ? -3.732 5.957 27.448 1.00 78.69 200 ASP A O 1
ATOM 1476 N N . LEU A 1 201 ? -5.085 7.208 26.182 1.00 76.06 201 LEU A N 1
ATOM 1477 C CA . LEU A 1 201 ? -4.173 8.359 26.104 1.00 76.06 201 LEU A CA 1
ATOM 1478 C C . LEU A 1 201 ? -4.318 9.300 27.308 1.00 76.06 201 LEU A C 1
ATOM 1480 O O . LEU A 1 201 ? -3.379 10.029 27.620 1.00 76.06 201 LEU A O 1
ATOM 1484 N N . THR A 1 202 ? -5.480 9.300 27.968 1.00 69.69 202 THR A N 1
ATOM 1485 C CA . THR A 1 202 ? -5.772 10.154 29.131 1.00 69.69 202 THR A CA 1
ATOM 1486 C C . THR A 1 202 ? -5.293 9.589 30.467 1.00 69.69 202 THR A C 1
ATOM 1488 O O . THR A 1 202 ? -5.373 10.295 31.467 1.00 69.69 202 THR A O 1
ATOM 1491 N N . ILE A 1 203 ? -4.726 8.376 30.492 1.00 58.56 203 ILE A N 1
ATOM 1492 C CA . ILE A 1 203 ? -4.055 7.808 31.672 1.00 58.56 203 ILE A CA 1
ATOM 1493 C C . ILE A 1 203 ? -2.521 7.878 31.491 1.00 58.56 203 ILE A C 1
ATOM 1495 O O . ILE A 1 203 ? -1.884 6.854 31.238 1.00 58.56 203 ILE A O 1
ATOM 1499 N N . PRO A 1 204 ? -1.866 9.052 31.593 1.00 51.44 204 PRO A N 1
ATOM 1500 C CA . PRO A 1 204 ? -0.425 9.103 31.778 1.00 51.44 204 PRO A CA 1
ATOM 1501 C C . PRO A 1 204 ? -0.120 8.931 33.274 1.00 51.44 204 PRO A C 1
ATOM 1503 O O . PRO A 1 204 ? -0.393 9.820 34.067 1.00 51.44 204 PRO A O 1
ATOM 1506 N N . GLY A 1 205 ? 0.433 7.781 33.665 1.00 54.09 205 GLY A N 1
ATOM 1507 C CA . GLY A 1 205 ? 1.175 7.608 34.920 1.00 54.09 205 GLY A CA 1
ATOM 1508 C C . GLY A 1 205 ? 0.483 8.041 36.222 1.00 54.09 205 GLY A C 1
ATOM 1509 O O . GLY A 1 205 ? 0.808 9.085 36.777 1.00 54.09 205 GLY A O 1
ATOM 1510 N N . VAL A 1 206 ? -0.332 7.162 36.813 1.00 49.78 206 VAL A N 1
ATOM 1511 C CA . VAL A 1 206 ? -0.328 7.041 38.282 1.00 49.78 206 VAL A CA 1
ATOM 1512 C C . VAL A 1 206 ? 0.774 6.041 38.622 1.00 49.78 206 VAL A C 1
ATOM 1514 O O . VAL A 1 206 ? 0.539 4.845 38.761 1.00 49.78 206 VAL A O 1
ATOM 1517 N N . GLY A 1 207 ? 2.004 6.539 38.650 1.00 44.62 207 GLY A N 1
ATOM 1518 C CA . GLY A 1 207 ? 3.175 5.859 39.186 1.00 44.62 207 GLY A CA 1
ATOM 1519 C C . GLY A 1 207 ? 3.919 6.887 40.021 1.00 44.62 207 GLY A C 1
ATOM 1520 O O . GLY A 1 207 ? 4.338 7.905 39.473 1.00 44.62 207 GLY A O 1
ATOM 1521 N N . GLN A 1 208 ? 3.941 6.654 41.334 1.00 39.44 208 GLN A N 1
ATOM 1522 C CA . GLN A 1 208 ? 4.678 7.448 42.317 1.00 39.44 208 GLN A CA 1
ATOM 1523 C C . GLN A 1 208 ? 6.182 7.447 42.046 1.00 39.44 208 GLN A C 1
ATOM 1525 O O . GLN A 1 208 ? 6.672 6.435 41.496 1.00 39.44 208 GLN A O 1
#